Protein AF-A0A933MSX2-F1 (afdb_monomer_lite)

Sequence (233 aa):
MNRSFLHKLLLARRLYELAREQLSSTSGLSLSIGVNLLQDAVEVFLLAVSEHINAEVTTKTTFDKYFDLINAKITPNELPFRPRLVALNKLRVNSKHYGLSPAQGEVEGLLVVVREFFDEVSNSVLGLPFATVTLIDLLRDGEAKELLREAEKSYVIQDFENCIINCRKAIFVRIERDYDVSNFAADKAPGVLSGLALGYRAPFWARNKQVFIHGVAPSLPNWLILRYIFGLT

Secondary structure (DSSP, 8-state):
--HHHHHHHHHHHHHHHHHHHHHTS--HHHHHHHHHHHHHHHHHHHHHHHHHTT----TT--HHHHHHHHHHHHTT---TTHHHHHHHHHHHHHHHHH--PPPHHHHTTHHHHHHHHHHHHIIIIISS-GGG--GGGGSPSSHHHHHHHHHHHHHHTT-HHHHHHHHHHHHIIIIIGGG--GGGSSSS---HHHHHSS---S-GGGSSHHHHHTTSSSSS-THHHHHHHTT--

Foldseek 3Di:
DDLLLLVLLVQLVVLLVQLVVLLVDQDLVSQLSSLLSNLSSVVSNLVSLCVLQVFDDDPPQDPLVSQVSNVVRQPPDGQPDSVVSVLSVVQNCCCPVVVDRDHSVSCPCSSVSSQCSQQVCCCRRVVDGSVPSDPLVSDDDDQLSVLQVQLVVCVVVVVNVSNVVSNVVSCCVPPVVLQDLVVLLDPPDCPPCNVVDDRRPHDPVSSHNVVCVVPPDDDDPPVSVVCVRVVDD

Radius of gyration: 25.25 Å; chains: 1; bounding box: 67×39×65 Å

Structure (mmCIF, N/CA/C/O backbone):
data_AF-A0A933MSX2-F1
#
_entry.id   AF-A0A933MSX2-F1
#
loop_
_atom_site.group_PDB
_atom_site.id
_atom_site.type_symbol
_atom_site.label_atom_id
_atom_site.label_alt_id
_atom_site.label_comp_id
_atom_site.label_asym_id
_atom_site.label_entity_id
_atom_site.label_seq_id
_atom_site.pdbx_PDB_ins_code
_atom_site.Cartn_x
_atom_site.Cartn_y
_atom_site.Cartn_z
_atom_site.occupancy
_atom_site.B_iso_or_equiv
_atom_site.auth_seq_id
_atom_site.auth_comp_id
_atom_site.auth_asym_id
_atom_site.auth_atom_id
_atom_site.pdbx_PDB_model_num
ATOM 1 N N . MET A 1 1 ? -5.021 1.053 -16.590 1.00 64.56 1 MET A N 1
ATOM 2 C CA . MET A 1 1 ? -5.611 1.424 -15.279 1.00 64.56 1 MET A CA 1
ATOM 3 C C . MET A 1 1 ? -5.511 2.926 -15.075 1.00 64.56 1 MET A C 1
ATOM 5 O O . MET A 1 1 ? -4.545 3.529 -15.527 1.00 64.56 1 MET A O 1
ATOM 9 N N . ASN A 1 2 ? -6.495 3.527 -14.405 1.00 84.00 2 ASN A N 1
ATOM 10 C CA . ASN A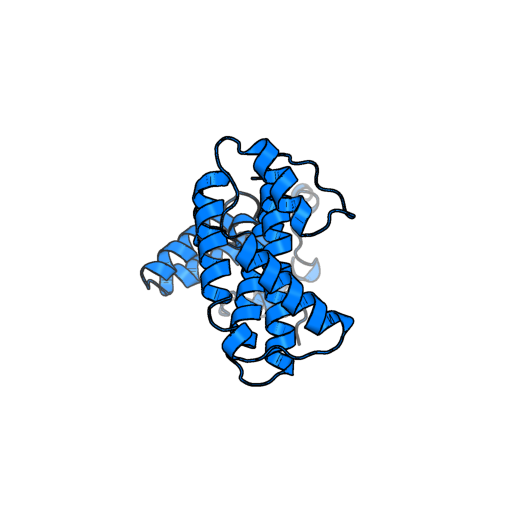 1 2 ? -6.444 4.936 -14.015 1.00 84.00 2 ASN A CA 1
ATOM 11 C C . ASN A 1 2 ? -5.246 5.178 -13.066 1.00 84.00 2 ASN A C 1
ATOM 13 O O . ASN A 1 2 ? -5.045 4.437 -12.102 1.00 84.00 2 ASN A O 1
ATOM 17 N N . ARG A 1 3 ? -4.428 6.199 -13.354 1.00 86.94 3 ARG A N 1
ATOM 18 C CA . ARG A 1 3 ? -3.217 6.527 -12.583 1.00 86.94 3 ARG A CA 1
ATOM 19 C C . ARG A 1 3 ? -3.534 6.950 -11.145 1.00 86.94 3 ARG A C 1
ATOM 21 O O . ARG A 1 3 ? -2.759 6.632 -10.249 1.00 86.94 3 ARG A O 1
ATOM 28 N N . SER A 1 4 ? -4.651 7.649 -10.938 1.00 90.69 4 SER A N 1
ATOM 29 C CA . SER A 1 4 ? -5.133 8.065 -9.613 1.00 90.69 4 SER A CA 1
ATOM 30 C C . SER A 1 4 ? -5.432 6.844 -8.739 1.00 90.69 4 SER A C 1
ATOM 32 O O . SER A 1 4 ? -4.885 6.703 -7.646 1.00 90.69 4 SER A O 1
ATOM 34 N N . PHE A 1 5 ? -6.199 5.902 -9.286 1.00 91.38 5 PHE A N 1
ATOM 35 C CA . PHE A 1 5 ? -6.505 4.618 -8.660 1.00 91.38 5 PHE A CA 1
ATOM 36 C C . PHE A 1 5 ? -5.245 3.818 -8.281 1.00 91.38 5 PHE A C 1
ATOM 38 O O . PHE A 1 5 ? -5.086 3.423 -7.127 1.00 91.38 5 PHE A O 1
ATOM 45 N N . LEU A 1 6 ? -4.311 3.637 -9.225 1.00 92.00 6 LEU A N 1
ATOM 46 C CA . LEU A 1 6 ? -3.042 2.937 -8.975 1.00 92.00 6 LEU A CA 1
ATOM 47 C C . LEU A 1 6 ? -2.215 3.599 -7.869 1.00 92.00 6 LEU A C 1
ATOM 49 O O . LEU A 1 6 ? -1.665 2.918 -7.005 1.00 92.00 6 LEU A O 1
ATOM 53 N N . HIS A 1 7 ? -2.135 4.930 -7.888 1.00 93.56 7 HIS A N 1
ATOM 54 C CA . HIS A 1 7 ? -1.405 5.683 -6.878 1.00 93.56 7 HIS A CA 1
ATOM 55 C C . HIS A 1 7 ? -1.975 5.445 -5.475 1.00 93.56 7 HIS A C 1
ATOM 57 O O . HIS A 1 7 ? -1.208 5.220 -4.543 1.00 93.56 7 HIS A O 1
ATOM 63 N N . LYS A 1 8 ? -3.306 5.434 -5.326 1.00 95.00 8 LYS A N 1
ATOM 64 C CA . LYS A 1 8 ? -3.965 5.159 -4.041 1.00 95.00 8 LYS A CA 1
ATOM 65 C C . LYS A 1 8 ? -3.691 3.740 -3.547 1.00 95.00 8 LYS A C 1
ATOM 67 O O . LYS A 1 8 ? -3.324 3.583 -2.390 1.00 95.00 8 LYS A O 1
ATOM 72 N N . LEU A 1 9 ? -3.774 2.719 -4.404 1.00 94.56 9 LEU A N 1
ATOM 73 C CA . LEU A 1 9 ? -3.445 1.342 -3.998 1.00 94.56 9 LEU A CA 1
ATOM 74 C C . LEU A 1 9 ? -2.003 1.213 -3.492 1.00 94.56 9 LEU A C 1
ATOM 76 O O . LEU A 1 9 ? -1.753 0.608 -2.451 1.00 94.56 9 LEU A O 1
ATOM 80 N N . LEU A 1 10 ? -1.051 1.828 -4.197 1.00 94.50 10 LEU A N 1
ATOM 81 C CA . LEU A 1 10 ? 0.357 1.806 -3.800 1.00 94.50 10 LEU A CA 1
ATOM 82 C C . LEU A 1 10 ? 0.614 2.602 -2.520 1.00 94.50 10 LEU A C 1
ATOM 84 O O . LEU A 1 10 ? 1.413 2.176 -1.685 1.00 94.50 10 LEU A O 1
ATOM 88 N N . LEU A 1 11 ? -0.081 3.726 -2.340 1.00 95.94 11 LEU A N 1
ATOM 89 C CA . LEU A 1 11 ? -0.026 4.498 -1.106 1.00 95.94 11 LEU A CA 1
ATOM 90 C C . LEU A 1 11 ? -0.586 3.692 0.073 1.00 95.94 11 LEU A C 1
ATOM 92 O O . LEU A 1 11 ? 0.080 3.603 1.100 1.00 95.94 11 LEU A O 1
ATOM 96 N N . ALA A 1 12 ? -1.742 3.043 -0.091 1.00 96.81 12 ALA A N 1
ATOM 97 C CA . ALA A 1 12 ? -2.320 2.164 0.924 1.00 96.81 12 ALA A CA 1
ATOM 98 C C . ALA A 1 12 ? -1.348 1.040 1.312 1.00 96.81 12 ALA A C 1
ATOM 100 O O . ALA A 1 12 ? -1.101 0.810 2.495 1.00 96.81 12 ALA A O 1
ATOM 101 N N . ARG A 1 13 ? -0.709 0.400 0.323 1.00 95.06 13 ARG A N 1
ATOM 102 C CA . ARG A 1 13 ? 0.324 -0.618 0.561 1.00 95.06 13 ARG A CA 1
ATOM 103 C C . ARG A 1 13 ? 1.507 -0.053 1.345 1.00 95.06 13 ARG A C 1
ATOM 105 O O . ARG A 1 13 ? 1.950 -0.672 2.306 1.00 95.06 13 ARG A O 1
ATOM 112 N N . ARG A 1 14 ? 2.020 1.124 0.972 1.00 95.62 14 ARG A N 1
ATOM 113 C CA . ARG A 1 14 ? 3.153 1.738 1.681 1.00 95.62 14 ARG A CA 1
ATOM 114 C C . ARG A 1 14 ? 2.798 2.095 3.125 1.00 95.62 14 ARG A C 1
ATOM 116 O O . ARG A 1 14 ? 3.608 1.841 4.011 1.00 95.62 14 ARG A O 1
ATOM 123 N N . LEU A 1 15 ? 1.615 2.658 3.357 1.00 97.75 15 LEU A N 1
ATOM 124 C CA . LEU A 1 15 ? 1.126 2.998 4.695 1.00 97.75 15 LEU A CA 1
ATOM 125 C C . LEU A 1 15 ? 0.952 1.750 5.566 1.00 97.75 15 LEU A C 1
ATOM 127 O O . LEU A 1 15 ? 1.377 1.757 6.717 1.00 97.75 15 LEU A O 1
ATOM 131 N N . TYR A 1 16 ? 0.422 0.662 5.001 1.00 97.44 16 TYR A N 1
ATOM 132 C CA . TYR A 1 16 ? 0.316 -0.628 5.683 1.00 97.44 16 TYR A CA 1
ATOM 133 C C . TYR A 1 16 ? 1.688 -1.173 6.114 1.00 97.44 16 TYR A C 1
ATOM 135 O O . TYR A 1 16 ? 1.859 -1.586 7.259 1.00 97.44 16 TYR A O 1
ATOM 143 N N . GLU A 1 17 ? 2.689 -1.135 5.231 1.00 95.88 17 GLU A N 1
ATOM 144 C CA . GLU A 1 17 ? 4.043 -1.605 5.559 1.00 95.88 17 GLU A CA 1
ATOM 145 C C . GLU A 1 17 ? 4.693 -0.754 6.663 1.00 95.88 17 GLU A C 1
ATOM 147 O O . GLU A 1 17 ? 5.274 -1.301 7.598 1.00 95.88 17 GLU A O 1
ATOM 152 N N . LEU A 1 18 ? 4.530 0.573 6.612 1.00 97.50 18 LEU A N 1
ATOM 153 C CA . LEU A 1 18 ? 4.998 1.471 7.673 1.00 97.50 18 LEU A CA 1
ATOM 154 C C . LEU A 1 18 ? 4.271 1.216 9.001 1.00 97.50 18 LEU A C 1
ATOM 156 O O . LEU A 1 18 ? 4.895 1.209 10.060 1.00 97.50 18 LEU A O 1
ATOM 160 N N . ALA A 1 19 ? 2.959 0.974 8.959 1.00 97.56 19 ALA A N 1
ATOM 161 C CA . ALA A 1 19 ? 2.193 0.606 10.141 1.00 97.56 19 ALA A CA 1
ATOM 162 C C . ALA A 1 19 ? 2.703 -0.703 10.754 1.00 97.56 19 ALA A C 1
ATOM 164 O O . ALA A 1 19 ? 2.850 -0.786 11.971 1.00 97.56 19 ALA A O 1
ATOM 165 N N . ARG A 1 20 ? 3.033 -1.703 9.924 1.00 96.94 20 ARG A N 1
ATOM 166 C CA . ARG A 1 20 ? 3.609 -2.977 10.378 1.00 96.94 20 ARG A CA 1
ATOM 167 C C . ARG A 1 20 ? 4.913 -2.774 11.138 1.00 96.94 20 ARG A C 1
ATOM 169 O O . ARG A 1 20 ? 5.092 -3.371 12.196 1.00 96.94 20 ARG A O 1
ATOM 176 N N . GLU A 1 21 ? 5.802 -1.930 10.620 1.00 96.19 21 GLU A N 1
ATOM 177 C CA . GLU A 1 21 ? 7.055 -1.587 11.300 1.00 96.19 21 GLU A CA 1
ATOM 178 C C . GLU A 1 21 ? 6.778 -0.980 12.685 1.00 96.19 21 GLU A C 1
ATOM 180 O O . GLU A 1 21 ? 7.356 -1.417 13.678 1.00 96.19 21 GLU A O 1
ATOM 185 N N . GLN A 1 22 ? 5.834 -0.041 12.786 1.00 96.25 22 GLN A N 1
ATOM 186 C CA . GLN A 1 22 ? 5.508 0.628 14.051 1.00 96.25 22 GLN A CA 1
ATOM 187 C C . GLN A 1 22 ? 4.792 -0.275 15.067 1.00 96.25 22 GLN A C 1
ATOM 189 O O . GLN A 1 22 ? 5.101 -0.220 16.255 1.00 96.25 22 GLN A O 1
ATOM 194 N N . LEU A 1 23 ? 3.873 -1.132 14.616 1.00 95.44 23 LEU A N 1
ATOM 195 C CA . LEU A 1 23 ? 3.108 -2.045 15.477 1.00 95.44 23 L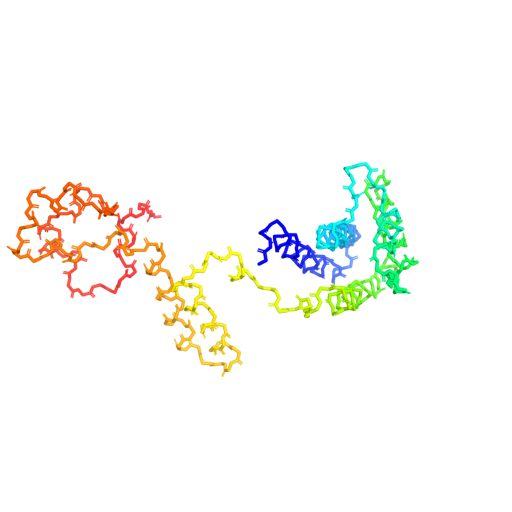EU A CA 1
ATOM 196 C C . LEU A 1 23 ? 3.935 -3.233 15.996 1.00 95.44 23 LEU A C 1
ATOM 198 O O . LEU A 1 23 ? 3.495 -3.929 16.907 1.00 95.44 23 LEU A O 1
ATOM 202 N N . SER A 1 24 ? 5.135 -3.456 15.448 1.00 91.94 24 SER A N 1
ATOM 203 C CA . SER A 1 24 ? 6.094 -4.432 15.988 1.00 91.94 24 SER A CA 1
ATOM 204 C C . SER A 1 24 ? 6.803 -3.958 17.267 1.00 91.94 24 SER A C 1
ATOM 206 O O . SER A 1 24 ? 7.408 -4.761 17.975 1.00 91.94 24 SER A O 1
ATOM 208 N N . SER A 1 25 ? 6.719 -2.662 17.580 1.00 90.94 25 SER A N 1
ATOM 209 C CA . SER A 1 25 ? 7.261 -2.058 18.801 1.00 90.94 25 SER A CA 1
ATOM 210 C C . SER A 1 25 ? 6.314 -2.239 19.992 1.00 90.94 25 SER A C 1
ATOM 212 O O . SER A 1 25 ? 5.109 -2.374 19.821 1.00 90.94 25 SER A O 1
ATOM 214 N N . THR A 1 26 ? 6.848 -2.166 21.213 1.00 89.19 26 THR A N 1
ATOM 215 C CA . THR A 1 26 ? 6.068 -2.151 22.467 1.00 89.19 26 THR A CA 1
ATOM 216 C C . THR A 1 26 ? 5.812 -0.737 23.003 1.00 89.19 26 THR A C 1
ATOM 218 O O . THR A 1 26 ? 5.123 -0.557 24.006 1.00 89.19 26 THR A O 1
ATOM 221 N N . SER A 1 27 ? 6.376 0.290 22.360 1.00 93.56 27 SER A N 1
ATOM 222 C CA . SER A 1 27 ? 6.213 1.686 22.774 1.00 93.56 27 SER A CA 1
ATOM 223 C C . SER A 1 27 ? 4.817 2.207 22.437 1.00 93.56 27 SER A C 1
ATOM 225 O O . SER A 1 27 ? 4.425 2.196 21.273 1.00 93.56 27 SER A O 1
ATOM 227 N N . GLY A 1 28 ? 4.100 2.770 23.416 1.00 92.00 28 GLY A N 1
ATOM 228 C CA . GLY A 1 28 ? 2.762 3.345 23.203 1.00 92.00 28 GLY A CA 1
ATOM 229 C C . GLY A 1 28 ? 2.710 4.443 22.128 1.00 92.00 28 GLY A C 1
ATOM 230 O O . GLY A 1 28 ? 1.721 4.552 21.399 1.00 92.00 28 GLY A O 1
ATOM 231 N N . LEU A 1 29 ? 3.802 5.200 21.953 1.00 93.56 29 LEU A N 1
ATOM 232 C CA . LEU A 1 29 ? 3.935 6.166 20.856 1.00 93.56 29 LEU A CA 1
ATOM 233 C C . LEU A 1 29 ? 4.013 5.465 19.497 1.00 93.56 29 LEU A C 1
ATOM 235 O O . LEU A 1 29 ? 3.304 5.852 18.571 1.00 93.56 29 LEU A O 1
ATOM 239 N N . SER A 1 30 ? 4.831 4.416 19.380 1.00 95.31 30 SER A N 1
ATOM 240 C CA . SER A 1 30 ? 4.907 3.612 18.156 1.00 95.31 30 SER A CA 1
ATOM 241 C C . SER A 1 30 ? 3.564 2.956 17.845 1.00 95.31 30 SER A C 1
ATOM 243 O O . SER A 1 30 ? 3.118 3.012 16.705 1.00 95.31 30 SER A O 1
ATOM 245 N N . LEU A 1 31 ? 2.862 2.429 18.852 1.00 96.19 31 LEU A N 1
ATOM 246 C CA . LEU A 1 31 ? 1.533 1.846 18.663 1.00 96.19 31 LEU A CA 1
ATOM 247 C C . LEU A 1 31 ? 0.510 2.878 18.176 1.00 96.19 31 LEU A C 1
ATOM 249 O O . LEU A 1 31 ? -0.248 2.609 17.247 1.00 96.19 31 LEU A O 1
ATOM 253 N N . SER A 1 32 ? 0.536 4.082 18.749 1.00 96.38 32 SER A N 1
ATOM 254 C CA . SER A 1 32 ? -0.289 5.214 18.312 1.00 96.38 32 SER A CA 1
ATOM 255 C C . SER A 1 32 ? -0.033 5.582 16.847 1.00 96.38 32 SER A C 1
ATOM 257 O O . SER A 1 32 ? -0.969 5.716 16.058 1.00 96.38 32 SER A O 1
ATOM 259 N N . ILE A 1 33 ? 1.240 5.704 16.457 1.00 96.31 33 ILE A N 1
ATOM 260 C CA . ILE A 1 33 ? 1.635 5.990 15.070 1.00 96.31 33 ILE A CA 1
ATOM 261 C C . ILE A 1 33 ? 1.188 4.851 14.148 1.00 96.31 33 ILE A C 1
ATOM 263 O O . ILE A 1 33 ? 0.604 5.107 13.097 1.00 96.31 33 ILE A O 1
ATOM 267 N N . GLY A 1 34 ? 1.420 3.602 14.553 1.00 97.00 34 GLY A N 1
ATOM 268 C CA . GLY A 1 34 ? 1.058 2.412 13.793 1.00 97.00 34 GLY A CA 1
ATOM 269 C C . GLY A 1 34 ? -0.440 2.315 13.523 1.00 97.00 34 GLY A C 1
ATOM 270 O O . GLY A 1 34 ? -0.835 2.108 12.380 1.00 97.00 34 GLY A O 1
ATOM 271 N N . VAL A 1 35 ? -1.283 2.546 14.534 1.00 97.38 35 VAL A N 1
ATOM 272 C CA . VAL A 1 35 ? -2.748 2.565 14.380 1.00 97.38 35 VAL A CA 1
ATOM 273 C C . VAL A 1 35 ? -3.203 3.670 13.425 1.00 97.38 35 VAL A C 1
ATOM 275 O O . VAL A 1 35 ? -4.058 3.425 12.574 1.00 97.38 35 VAL A O 1
ATOM 278 N N . ASN A 1 36 ? -2.621 4.869 13.525 1.00 97.12 36 ASN A N 1
ATOM 279 C CA . ASN A 1 36 ? -2.961 5.978 12.632 1.00 97.12 36 ASN A CA 1
ATOM 280 C C . 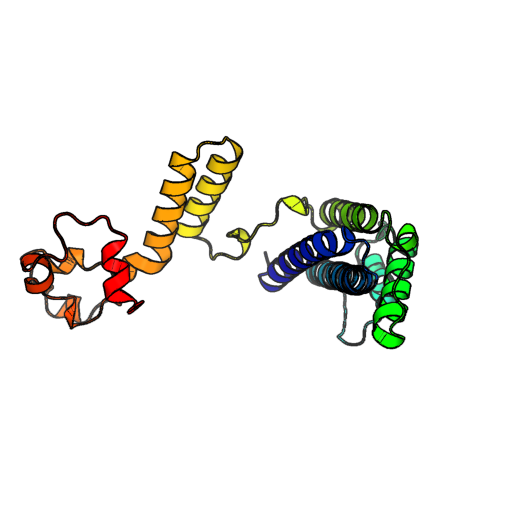ASN A 1 36 ? -2.602 5.653 11.175 1.00 97.12 36 ASN A C 1
ATOM 282 O O . ASN A 1 36 ? -3.449 5.780 10.295 1.00 97.12 36 ASN A O 1
ATOM 286 N N . LEU A 1 37 ? -1.384 5.157 10.934 1.00 98.00 37 LEU A N 1
ATOM 287 C CA . LEU A 1 37 ? -0.930 4.746 9.602 1.00 98.00 37 LEU A CA 1
ATOM 288 C C . LEU A 1 37 ? -1.776 3.603 9.031 1.00 98.00 37 LEU A C 1
ATOM 290 O O . LEU A 1 37 ? -2.088 3.603 7.841 1.00 98.00 37 LEU A O 1
ATOM 294 N N . LEU A 1 38 ? -2.159 2.636 9.867 1.00 97.94 38 LEU A N 1
ATOM 295 C CA . LEU A 1 38 ? -2.970 1.500 9.443 1.00 97.94 38 LEU A CA 1
ATOM 296 C C . LEU A 1 38 ? -4.379 1.942 9.034 1.00 97.94 38 LEU A C 1
ATOM 298 O O . LEU A 1 38 ? -4.906 1.475 8.027 1.00 97.94 38 LEU A O 1
ATOM 302 N N . GLN A 1 39 ? -4.970 2.875 9.779 1.00 97.56 39 GLN A N 1
ATOM 303 C CA . GLN A 1 39 ? -6.252 3.470 9.419 1.00 97.56 39 GLN A CA 1
ATOM 304 C C . GLN A 1 39 ? -6.155 4.280 8.120 1.00 97.56 39 GLN A C 1
ATOM 306 O O . GLN A 1 39 ? -7.012 4.125 7.251 1.00 97.56 39 GLN A O 1
ATOM 311 N N . ASP A 1 40 ? -5.110 5.096 7.954 1.00 97.62 40 ASP A N 1
ATOM 312 C CA . ASP A 1 40 ? -4.887 5.850 6.716 1.00 97.62 40 ASP A CA 1
ATOM 313 C C . ASP A 1 40 ? -4.726 4.899 5.516 1.00 97.62 40 ASP A C 1
ATOM 315 O O . ASP A 1 40 ? -5.262 5.159 4.438 1.00 97.62 40 ASP A O 1
ATOM 319 N N . ALA A 1 41 ? -4.058 3.753 5.702 1.00 98.19 41 ALA A N 1
ATOM 320 C CA . ALA A 1 41 ? -3.960 2.716 4.678 1.00 98.19 41 ALA A CA 1
ATOM 321 C C . ALA A 1 41 ? -5.344 2.199 4.252 1.00 98.19 41 ALA A C 1
ATOM 323 O O . ALA A 1 41 ? -5.620 2.097 3.055 1.00 98.19 41 ALA A O 1
ATOM 324 N N . VAL A 1 42 ? -6.223 1.901 5.215 1.00 98.12 42 VAL A N 1
ATOM 325 C CA . VAL A 1 42 ? -7.591 1.423 4.952 1.00 98.12 42 VAL A CA 1
ATOM 326 C C . VAL A 1 42 ? -8.432 2.493 4.257 1.00 98.12 42 VAL A C 1
ATOM 328 O O . VAL A 1 42 ? -9.111 2.190 3.279 1.00 98.12 42 VAL A O 1
ATOM 331 N N . GLU A 1 43 ? -8.372 3.746 4.711 1.00 97.00 43 GLU A N 1
ATOM 332 C CA . GLU A 1 43 ? -9.126 4.855 4.110 1.00 97.00 43 GLU A CA 1
ATOM 333 C C . GLU A 1 43 ? -8.690 5.121 2.661 1.00 97.00 43 GLU A C 1
ATOM 335 O O . GLU A 1 43 ? -9.531 5.239 1.766 1.00 97.00 43 GLU A O 1
ATOM 340 N N . VAL A 1 44 ? -7.381 5.141 2.394 1.00 96.69 44 VAL A N 1
ATOM 341 C CA . VAL A 1 44 ? -6.850 5.305 1.033 1.00 96.69 44 VAL A CA 1
ATOM 342 C C . VAL A 1 44 ? -7.219 4.114 0.141 1.00 96.69 44 VAL A C 1
ATOM 344 O O . VAL A 1 44 ? -7.540 4.309 -1.034 1.00 96.69 44 VAL A O 1
ATOM 347 N N . PHE A 1 45 ? -7.221 2.892 0.677 1.00 97.06 45 PHE A N 1
ATOM 348 C CA . PHE A 1 45 ? -7.660 1.708 -0.060 1.00 97.06 45 PHE A CA 1
ATOM 349 C C . PHE A 1 45 ? -9.150 1.781 -0.422 1.00 97.06 45 PHE A C 1
ATOM 351 O O . PHE A 1 45 ? -9.505 1.598 -1.585 1.00 97.06 45 PHE A O 1
ATOM 358 N N . LEU A 1 46 ? -10.018 2.136 0.530 1.00 96.44 46 LEU A N 1
ATOM 359 C CA . LEU A 1 46 ? -11.450 2.344 0.283 1.00 96.44 46 LEU A CA 1
ATOM 360 C C . LEU A 1 46 ? -11.700 3.445 -0.758 1.00 96.44 46 LEU A C 1
ATOM 362 O O . LEU A 1 46 ? -12.588 3.303 -1.593 1.00 96.44 46 LEU A O 1
ATOM 366 N N . LEU A 1 47 ? -10.888 4.508 -0.762 1.00 95.50 47 LEU A N 1
ATOM 367 C CA . LEU A 1 47 ? -10.913 5.549 -1.797 1.00 95.50 47 LEU A CA 1
ATOM 368 C C . LEU A 1 47 ? -10.475 5.054 -3.182 1.00 95.50 47 LEU A C 1
ATOM 370 O O . LEU A 1 47 ? -10.909 5.602 -4.196 1.00 95.50 47 LEU A O 1
ATOM 374 N N . ALA A 1 48 ? -9.571 4.076 -3.247 1.00 94.81 48 ALA A N 1
ATOM 375 C CA . ALA A 1 48 ? -9.198 3.439 -4.505 1.00 94.81 48 ALA A CA 1
ATOM 376 C C . ALA A 1 48 ? -10.353 2.567 -5.016 1.00 94.81 48 ALA A C 1
ATOM 378 O O . ALA A 1 48 ? -10.746 2.675 -6.176 1.00 94.81 48 ALA A O 1
ATOM 379 N N . VAL A 1 49 ? -10.935 1.750 -4.136 1.00 94.94 49 VAL A N 1
ATOM 380 C CA . VAL A 1 49 ? -12.079 0.887 -4.455 1.00 94.94 49 VAL A CA 1
ATOM 381 C C . VAL A 1 49 ? -13.277 1.714 -4.916 1.00 94.94 49 VAL A C 1
ATOM 383 O O . VAL A 1 49 ? -13.859 1.407 -5.954 1.00 94.94 49 VAL A O 1
ATOM 386 N N . SER A 1 50 ? -13.609 2.798 -4.210 1.00 94.50 50 SER A N 1
ATOM 387 C CA . SER A 1 50 ? -14.719 3.674 -4.585 1.00 94.50 50 SER A CA 1
ATOM 388 C C . SER A 1 50 ? -14.514 4.326 -5.953 1.00 94.50 50 SER A C 1
ATOM 390 O O . SER A 1 50 ? -15.455 4.388 -6.738 1.00 94.50 50 SER A O 1
ATOM 392 N N . GLU A 1 51 ? -13.290 4.750 -6.282 1.00 93.25 51 GLU A N 1
ATOM 393 C CA . GLU A 1 51 ? -12.962 5.276 -7.612 1.00 93.25 51 GLU A CA 1
ATOM 394 C C . GLU A 1 51 ? -13.095 4.200 -8.698 1.00 93.25 51 GLU A C 1
ATOM 396 O O . GLU A 1 51 ? -13.602 4.486 -9.779 1.00 93.25 51 GLU A O 1
ATOM 401 N N . HIS A 1 52 ? -12.679 2.961 -8.421 1.00 92.56 52 HIS A N 1
ATOM 402 C CA . HIS A 1 52 ? -12.764 1.859 -9.382 1.00 92.56 52 HIS A CA 1
ATOM 403 C C . HIS A 1 52 ? -14.209 1.531 -9.776 1.00 92.56 52 HIS A C 1
ATOM 405 O O . HIS A 1 52 ? -14.503 1.343 -10.955 1.00 92.56 52 HIS A O 1
ATOM 411 N N . ILE A 1 53 ? -15.114 1.508 -8.795 1.00 92.69 53 ILE A N 1
ATOM 412 C CA . ILE A 1 53 ? -16.535 1.185 -8.997 1.00 92.69 53 ILE A CA 1
ATOM 413 C C . ILE A 1 53 ? -17.411 2.424 -9.246 1.00 92.69 53 ILE A C 1
ATOM 415 O O . ILE A 1 53 ? -18.631 2.305 -9.355 1.00 92.69 53 ILE A O 1
ATOM 419 N N . ASN A 1 54 ? -16.809 3.616 -9.319 1.00 91.94 54 ASN A N 1
ATOM 420 C CA . ASN A 1 54 ? -17.501 4.904 -9.429 1.00 91.94 54 ASN A CA 1
ATOM 421 C C . ASN A 1 54 ? -18.572 5.117 -8.333 1.00 91.94 54 ASN A C 1
ATOM 423 O O . ASN A 1 54 ? -19.702 5.530 -8.611 1.00 91.94 54 ASN A O 1
ATOM 427 N N . ALA A 1 55 ? -18.234 4.812 -7.078 1.00 91.56 55 ALA A N 1
ATOM 428 C CA . ALA A 1 55 ? -19.046 5.175 -5.920 1.00 91.56 55 ALA A CA 1
ATOM 429 C C . ALA A 1 55 ? -18.853 6.662 -5.568 1.00 91.56 55 ALA A C 1
ATOM 431 O O . ALA A 1 55 ? -17.736 7.182 -5.571 1.00 91.56 55 ALA A O 1
ATOM 432 N N . GLU A 1 56 ? -19.947 7.350 -5.236 1.00 87.44 56 GLU A N 1
ATOM 433 C CA . GLU A 1 56 ? -19.970 8.798 -4.989 1.00 87.44 56 GLU A CA 1
ATOM 434 C C . GLU A 1 56 ? -19.444 9.153 -3.590 1.00 87.44 56 GLU A C 1
ATOM 436 O O . GLU A 1 56 ? -20.189 9.513 -2.679 1.00 87.44 56 GLU A O 1
ATOM 441 N N . VAL A 1 57 ? -18.129 9.049 -3.404 1.00 89.19 57 VAL A N 1
ATOM 442 C CA . VAL A 1 57 ? -17.459 9.460 -2.166 1.00 89.19 57 VAL A CA 1
ATOM 443 C C . VAL A 1 57 ? -17.015 10.919 -2.268 1.00 89.19 57 VAL A C 1
ATOM 445 O O . VAL A 1 57 ? -16.310 11.313 -3.194 1.00 89.19 57 VAL A O 1
ATOM 448 N N . THR A 1 58 ? -17.380 11.724 -1.269 1.00 87.38 58 THR A N 1
ATOM 449 C CA . THR A 1 58 ? -16.952 13.129 -1.139 1.00 87.38 58 THR A CA 1
ATOM 450 C C . THR A 1 58 ? -15.914 13.312 -0.030 1.00 87.38 58 THR A C 1
ATOM 452 O O . THR A 1 58 ? -15.744 12.447 0.830 1.00 87.38 58 THR A O 1
ATOM 455 N N . THR A 1 59 ? -15.268 14.480 0.027 1.00 79.81 59 THR A N 1
ATOM 456 C CA . THR A 1 59 ? -14.283 14.827 1.072 1.00 79.81 59 THR A CA 1
ATOM 457 C C . THR A 1 59 ? -14.852 14.863 2.494 1.00 79.81 59 THR A C 1
ATOM 459 O O . THR A 1 59 ? -14.090 14.834 3.454 1.00 79.81 59 THR A O 1
ATOM 462 N N . LYS A 1 60 ? -16.181 14.921 2.651 1.00 85.31 60 LYS A N 1
ATOM 463 C CA . LYS A 1 60 ? -16.872 14.934 3.954 1.00 85.31 60 LYS A CA 1
ATOM 464 C C . LYS A 1 60 ? -17.409 13.559 4.363 1.00 85.31 60 LYS A C 1
ATOM 466 O O . LYS A 1 60 ? -18.146 13.454 5.343 1.00 85.31 60 LYS A O 1
ATOM 471 N N . THR A 1 61 ? -17.094 12.516 3.601 1.00 88.94 61 THR A N 1
ATOM 472 C CA . THR A 1 61 ? -17.581 11.161 3.873 1.00 88.94 61 THR A CA 1
ATOM 473 C C . THR A 1 61 ? -16.916 10.627 5.135 1.00 88.94 61 THR A C 1
ATOM 475 O O . THR A 1 61 ? -15.693 10.553 5.223 1.00 88.94 61 THR A O 1
ATOM 478 N N . THR A 1 62 ? -17.723 10.272 6.131 1.00 91.94 62 THR A N 1
ATOM 479 C CA . THR A 1 62 ? -17.238 9.631 7.356 1.00 91.94 62 THR A CA 1
ATOM 480 C C . THR A 1 62 ? -16.819 8.195 7.064 1.00 91.94 62 THR A C 1
ATOM 482 O O . THR A 1 62 ? -17.393 7.563 6.182 1.00 91.94 62 THR A O 1
ATOM 485 N N . PHE A 1 63 ? -15.873 7.657 7.839 1.00 92.94 63 PHE A N 1
ATOM 486 C CA . PHE A 1 63 ? -15.333 6.308 7.633 1.00 92.94 63 PHE A CA 1
ATOM 487 C C . PHE A 1 63 ? -16.416 5.236 7.425 1.00 92.94 63 PHE A C 1
ATOM 489 O O . PHE A 1 63 ? -16.380 4.485 6.459 1.00 92.94 63 PHE A O 1
ATOM 496 N N . ASP A 1 64 ? -17.433 5.226 8.283 1.00 91.38 64 ASP A N 1
ATOM 497 C CA . ASP A 1 64 ? -18.507 4.234 8.221 1.00 91.38 64 ASP A CA 1
ATOM 498 C C . ASP A 1 64 ? -19.353 4.330 6.933 1.00 91.38 64 ASP A C 1
ATOM 500 O O . ASP A 1 64 ? -19.742 3.314 6.365 1.00 91.38 64 ASP A O 1
ATOM 504 N N . LYS A 1 65 ? -19.527 5.543 6.387 1.00 93.56 65 LYS A N 1
ATOM 505 C CA . LYS A 1 65 ? -20.298 5.774 5.153 1.00 93.56 65 LYS A CA 1
ATOM 506 C C . LYS A 1 65 ? -19.613 5.226 3.902 1.00 93.56 65 LYS A C 1
ATOM 508 O O . LYS A 1 65 ? -20.290 5.033 2.896 1.00 93.56 65 LYS A O 1
ATOM 513 N N . TYR A 1 66 ? -18.301 4.972 3.934 1.00 94.06 66 TYR A N 1
ATOM 514 C CA . TYR A 1 66 ? -17.628 4.303 2.815 1.00 94.06 66 TYR A CA 1
ATOM 515 C C . TYR A 1 66 ? -18.232 2.926 2.555 1.00 94.06 66 TYR A C 1
ATOM 517 O O . TYR A 1 66 ? -18.442 2.574 1.398 1.00 94.06 66 TYR A O 1
ATOM 525 N N . PHE A 1 67 ? -18.542 2.179 3.620 1.00 94.31 67 PHE A N 1
ATOM 526 C CA . PHE A 1 67 ? -19.122 0.846 3.501 1.00 94.31 67 PHE A CA 1
ATOM 527 C C . PHE A 1 67 ? -20.477 0.901 2.811 1.00 94.31 67 PHE A C 1
ATOM 529 O O . PHE A 1 67 ? -20.691 0.186 1.840 1.00 94.31 67 PHE A O 1
ATOM 536 N N . ASP A 1 68 ? -21.352 1.802 3.252 1.00 94.06 68 ASP A N 1
ATOM 537 C CA . ASP A 1 68 ? -22.698 1.924 2.690 1.00 94.06 68 ASP A CA 1
ATOM 538 C C . ASP A 1 68 ? -22.657 2.321 1.203 1.00 94.06 68 ASP A C 1
ATOM 540 O O . ASP A 1 68 ? -23.334 1.715 0.372 1.00 94.06 68 ASP A O 1
ATOM 544 N N . LEU A 1 69 ? -21.816 3.302 0.847 1.00 94.69 69 LEU A N 1
ATOM 545 C CA . LEU A 1 69 ? -21.683 3.787 -0.532 1.00 94.69 69 LEU A CA 1
ATOM 546 C C . LEU A 1 69 ? -21.070 2.743 -1.472 1.00 94.69 69 LEU A C 1
ATOM 548 O O . LEU A 1 69 ? -21.475 2.653 -2.631 1.00 94.69 69 LEU A O 1
ATOM 552 N N . ILE A 1 70 ? -20.092 1.971 -0.992 1.00 94.88 70 ILE A N 1
ATOM 553 C CA . ILE A 1 70 ? -19.470 0.908 -1.784 1.00 94.88 70 ILE A CA 1
ATOM 554 C C . ILE A 1 70 ? -20.431 -0.276 -1.919 1.00 94.88 70 ILE A C 1
ATOM 556 O O . ILE A 1 70 ? -20.667 -0.717 -3.042 1.00 94.88 70 ILE A O 1
ATOM 560 N N . ASN A 1 71 ? -21.050 -0.737 -0.826 1.00 94.56 71 ASN A N 1
ATOM 561 C CA . ASN A 1 71 ? -21.995 -1.862 -0.826 1.00 94.56 71 ASN A CA 1
ATOM 562 C C . ASN A 1 71 ? -23.179 -1.630 -1.775 1.00 94.56 71 ASN A C 1
ATOM 564 O O . ASN A 1 71 ? -23.591 -2.548 -2.483 1.00 94.56 71 ASN A O 1
ATOM 568 N N . ALA A 1 72 ? -23.662 -0.387 -1.875 1.00 93.88 72 ALA A N 1
ATOM 569 C CA . ALA A 1 72 ? -24.709 -0.008 -2.825 1.00 93.88 72 ALA A CA 1
ATOM 570 C C . ALA A 1 72 ? -24.325 -0.225 -4.305 1.00 93.88 72 ALA A C 1
ATOM 572 O O . ALA A 1 72 ? -25.203 -0.291 -5.163 1.00 93.88 72 ALA A O 1
ATOM 573 N N . LYS A 1 73 ? -23.027 -0.317 -4.629 1.00 93.81 73 LYS A N 1
ATOM 574 C CA . LYS A 1 73 ? -22.515 -0.552 -5.990 1.00 93.81 73 LYS A CA 1
ATOM 575 C C . LYS A 1 73 ? -22.113 -2.001 -6.257 1.00 93.81 73 LYS A C 1
ATOM 577 O O . LYS A 1 73 ? -22.062 -2.385 -7.420 1.00 93.81 73 LYS A O 1
ATOM 582 N N . ILE A 1 74 ? -21.828 -2.789 -5.219 1.00 91.62 74 ILE A N 1
ATOM 583 C CA . ILE A 1 74 ? -21.322 -4.169 -5.349 1.00 91.62 74 ILE A CA 1
ATOM 584 C C . ILE A 1 74 ? -22.362 -5.248 -5.004 1.00 91.62 74 ILE A C 1
ATOM 586 O O . ILE A 1 74 ? -22.019 -6.425 -4.916 1.00 91.62 74 ILE A O 1
ATOM 590 N N . THR A 1 75 ? -23.634 -4.870 -4.850 1.00 85.44 75 THR A N 1
ATOM 591 C CA . THR A 1 75 ? -24.754 -5.791 -4.585 1.00 85.44 75 THR A CA 1
ATOM 592 C C . THR A 1 75 ? -24.784 -6.948 -5.602 1.00 85.44 75 THR A C 1
ATOM 594 O O . THR A 1 75 ? -24.678 -6.689 -6.804 1.00 85.44 75 THR A O 1
ATOM 597 N N . PRO A 1 76 ? -24.951 -8.219 -5.174 1.00 84.38 76 PRO A N 1
ATOM 598 C CA . PRO A 1 76 ? -25.338 -8.696 -3.836 1.00 84.38 76 PRO A CA 1
ATOM 599 C C . PRO A 1 76 ? -24.185 -8.893 -2.839 1.00 84.38 76 PRO A C 1
ATOM 601 O O . PRO A 1 76 ? -24.436 -9.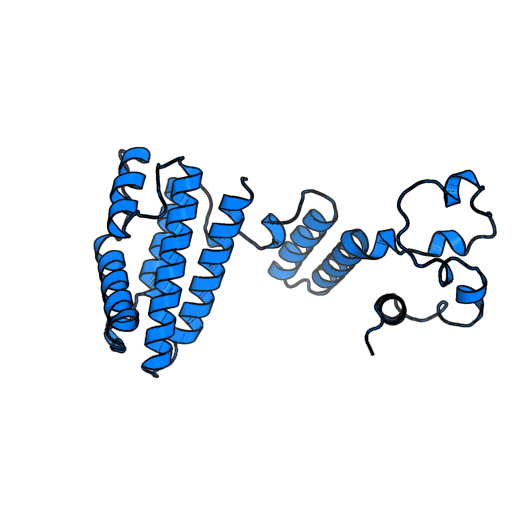327 -1.719 1.00 84.38 76 PRO A O 1
ATOM 604 N N . ASN A 1 77 ? -22.940 -8.609 -3.223 1.00 87.50 77 ASN A N 1
ATOM 605 C CA . ASN A 1 77 ? -21.800 -8.722 -2.318 1.00 87.50 77 ASN A CA 1
ATOM 606 C C . ASN A 1 77 ? -21.741 -7.518 -1.367 1.00 87.50 77 ASN A C 1
ATOM 608 O O . ASN A 1 77 ? -22.266 -6.444 -1.664 1.00 87.50 77 ASN A O 1
ATOM 612 N N . GLU A 1 78 ? -21.057 -7.684 -0.239 1.00 92.00 78 GLU A N 1
ATOM 613 C CA . GLU A 1 78 ? -20.814 -6.623 0.737 1.00 92.00 78 GLU A CA 1
ATOM 614 C C . GLU A 1 78 ? -19.341 -6.596 1.134 1.00 92.00 78 GLU A C 1
ATOM 616 O O . GLU A 1 78 ? -18.655 -7.619 1.116 1.00 92.00 78 GLU A O 1
ATOM 621 N N . LEU A 1 79 ? -18.849 -5.416 1.513 1.00 94.19 79 LEU A N 1
ATOM 622 C CA . LEU A 1 79 ? -17.509 -5.272 2.053 1.00 94.19 79 LEU A CA 1
ATOM 623 C C . LEU A 1 79 ? -17.372 -6.043 3.377 1.00 94.19 79 LEU A C 1
ATOM 625 O O . LEU A 1 79 ? -18.143 -5.801 4.315 1.00 94.19 79 LEU A O 1
ATOM 629 N N . PRO A 1 80 ? -16.354 -6.907 3.497 1.00 95.25 80 PRO A N 1
ATOM 630 C CA . PRO A 1 80 ? -16.143 -7.708 4.689 1.00 95.25 80 PRO A CA 1
ATOM 631 C C . PRO A 1 80 ? -15.530 -6.876 5.831 1.00 95.25 80 PRO A C 1
ATOM 633 O O . PRO A 1 80 ? -15.099 -5.733 5.665 1.00 95.25 80 PRO A O 1
ATOM 636 N N . PHE A 1 81 ? -15.484 -7.462 7.030 1.00 95.62 81 PHE A N 1
ATOM 637 C CA . PHE A 1 81 ? -14.769 -6.946 8.211 1.00 95.62 81 PHE A CA 1
ATOM 638 C C . PHE A 1 81 ? -15.188 -5.566 8.765 1.00 95.62 81 PHE A C 1
ATOM 640 O O . PHE A 1 81 ? -14.491 -5.045 9.645 1.00 95.62 81 PHE A O 1
ATOM 647 N N . ARG A 1 82 ? -16.337 -4.988 8.366 1.00 95.50 82 ARG A N 1
ATOM 648 C CA . ARG A 1 82 ? -16.814 -3.673 8.867 1.00 95.50 82 ARG A CA 1
ATOM 649 C C . ARG A 1 82 ? -16.695 -3.503 10.394 1.00 95.50 82 ARG A C 1
ATOM 651 O O . ARG A 1 82 ? -16.095 -2.511 10.807 1.00 95.50 82 ARG A O 1
ATOM 658 N N . PRO A 1 83 ? -17.143 -4.439 11.261 1.00 95.38 83 PRO A N 1
ATOM 659 C CA . PRO A 1 83 ? -17.053 -4.249 12.714 1.00 95.38 83 PRO A CA 1
ATOM 660 C C . PRO A 1 83 ? -15.615 -4.096 13.229 1.00 95.38 83 PRO A C 1
ATOM 662 O O . PRO A 1 83 ? -15.344 -3.270 14.101 1.00 95.38 83 PRO A O 1
ATOM 665 N N . ARG A 1 84 ? -14.673 -4.869 12.671 1.00 95.56 84 ARG A N 1
ATOM 666 C CA . ARG A 1 84 ? -13.258 -4.826 13.065 1.00 95.56 84 ARG A CA 1
ATOM 667 C C . ARG A 1 84 ? -12.590 -3.532 12.605 1.00 95.56 84 ARG A C 1
ATOM 669 O O . ARG A 1 84 ? -11.837 -2.929 13.363 1.00 95.56 84 ARG A O 1
ATOM 676 N N . LEU A 1 85 ? -12.909 -3.069 11.399 1.00 97.00 85 LEU A N 1
ATOM 677 C CA . LEU A 1 85 ? -12.378 -1.816 10.864 1.00 97.00 85 LEU A CA 1
ATOM 678 C C . LEU A 1 85 ? -12.973 -0.584 11.567 1.00 97.00 85 LEU A C 1
ATOM 680 O O . LEU A 1 85 ? -12.274 0.401 11.795 1.00 97.00 85 LEU A O 1
ATOM 684 N N . VAL A 1 86 ? -14.233 -0.644 12.004 1.00 95.50 86 VAL A N 1
ATOM 685 C CA . VAL A 1 86 ? -14.824 0.390 12.870 1.00 95.50 86 VAL A CA 1
ATOM 686 C C . VAL A 1 86 ? -14.129 0.431 14.237 1.00 95.50 86 VAL A C 1
ATOM 688 O O . VAL A 1 86 ? -13.891 1.520 14.768 1.00 95.50 86 VAL A O 1
ATOM 691 N N . ALA A 1 87 ? -13.739 -0.721 14.794 1.00 95.06 87 ALA A N 1
ATOM 692 C CA . ALA A 1 87 ? -12.938 -0.772 16.017 1.00 95.06 87 ALA A CA 1
ATOM 693 C C . ALA A 1 87 ? -11.543 -0.142 15.825 1.00 95.06 87 ALA A C 1
ATOM 695 O O . ALA A 1 87 ? -11.134 0.668 16.658 1.00 95.06 87 ALA A O 1
ATOM 696 N N . LEU A 1 88 ? -10.861 -0.415 14.702 1.00 96.88 88 LEU A N 1
ATOM 697 C CA . LEU A 1 88 ? -9.609 0.264 14.328 1.00 96.88 88 LEU A CA 1
ATOM 698 C C . LEU A 1 88 ? -9.795 1.789 14.264 1.00 96.88 88 LEU A C 1
ATOM 700 O O . LEU A 1 88 ? -9.014 2.538 14.852 1.00 96.88 88 LEU A O 1
ATOM 704 N N . ASN A 1 89 ? -10.868 2.260 13.623 1.00 96.62 89 ASN A N 1
ATOM 705 C CA . ASN A 1 89 ? -11.179 3.685 13.552 1.00 96.62 89 ASN A CA 1
ATOM 706 C C . ASN A 1 89 ? -11.379 4.307 14.948 1.00 96.62 89 ASN A C 1
ATOM 708 O O . ASN A 1 89 ? -10.927 5.425 15.195 1.00 96.62 89 ASN A O 1
ATOM 712 N N . LYS A 1 90 ? -12.006 3.585 15.886 1.00 95.31 90 LYS A N 1
ATOM 713 C CA . LYS A 1 90 ? -12.156 4.036 17.279 1.00 95.31 90 LYS A CA 1
ATOM 714 C C . LYS A 1 90 ? -10.802 4.169 17.983 1.00 95.31 90 LYS A C 1
ATOM 716 O O . LYS A 1 90 ? -10.566 5.189 18.629 1.00 95.31 90 LYS A O 1
ATOM 721 N N . LEU A 1 91 ? -9.903 3.195 17.820 1.00 95.31 91 LEU A N 1
ATOM 722 C CA 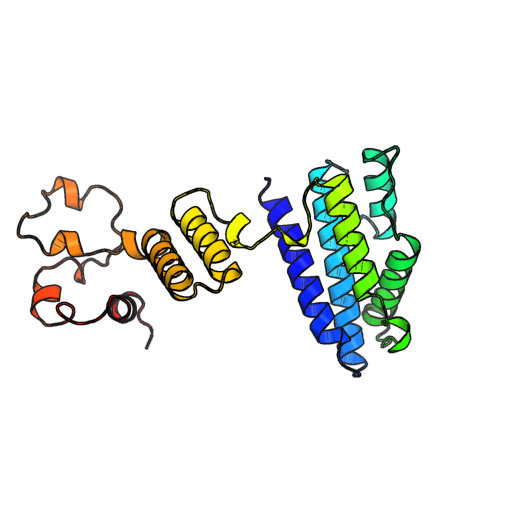. LEU A 1 91 ? -8.537 3.269 18.357 1.00 95.31 91 LEU A CA 1
ATOM 723 C C . LEU A 1 91 ? -7.775 4.468 17.778 1.00 95.31 91 LEU A C 1
ATOM 725 O O . LEU A 1 91 ? -7.164 5.232 18.525 1.00 95.31 91 LEU A O 1
ATOM 729 N N . ARG A 1 92 ? -7.883 4.697 16.464 1.00 96.00 92 ARG A N 1
ATOM 730 C CA . ARG A 1 92 ? -7.299 5.869 15.796 1.00 96.00 92 ARG A CA 1
ATOM 731 C C . ARG A 1 92 ? -7.855 7.177 16.350 1.00 96.00 92 ARG A C 1
ATOM 733 O O . ARG A 1 92 ? -7.098 8.112 16.590 1.00 96.00 92 ARG A O 1
ATOM 740 N N . VAL A 1 93 ? -9.169 7.276 16.552 1.00 95.00 93 VAL A N 1
ATOM 741 C CA . VAL A 1 93 ? -9.801 8.477 17.126 1.00 95.00 93 VAL A CA 1
ATOM 742 C C . VAL A 1 93 ? -9.283 8.742 18.542 1.00 95.00 93 VAL A C 1
ATOM 744 O O . VAL A 1 93 ? -8.899 9.874 18.837 1.00 95.00 93 VAL A O 1
ATOM 747 N N . ASN A 1 94 ? -9.195 7.703 19.378 1.00 94.25 94 ASN A N 1
ATOM 748 C CA . ASN A 1 94 ? -8.629 7.772 20.729 1.00 94.25 94 ASN A CA 1
ATOM 749 C C . ASN A 1 94 ? -7.177 8.269 20.721 1.00 94.25 94 ASN A C 1
ATOM 751 O O . ASN A 1 94 ? -6.836 9.211 21.438 1.00 94.25 94 ASN A O 1
ATOM 755 N N . SER A 1 95 ? -6.344 7.691 19.858 1.00 93.00 95 SER A N 1
ATOM 756 C CA . SER A 1 95 ? -4.941 8.078 19.725 1.00 93.00 95 SER A CA 1
ATOM 757 C C . SER A 1 95 ? -4.778 9.516 19.226 1.00 93.00 95 SER A C 1
ATOM 759 O O . SER A 1 95 ? -4.086 10.320 19.849 1.00 93.00 95 SER A O 1
ATOM 761 N N . LYS A 1 96 ? -5.463 9.886 18.140 1.00 89.62 96 LYS A N 1
ATOM 762 C CA . LYS A 1 96 ? -5.270 11.173 17.457 1.00 89.62 96 LYS A CA 1
ATOM 763 C C . LYS A 1 96 ? -5.886 12.366 18.188 1.00 89.62 96 LYS A C 1
ATOM 765 O O . LYS A 1 96 ? -5.293 13.440 18.188 1.00 89.62 96 LYS A O 1
ATOM 770 N N . HIS A 1 97 ? -7.084 12.212 18.750 1.00 90.00 97 HIS A N 1
ATOM 771 C CA . HIS A 1 97 ? -7.826 13.336 19.335 1.00 90.00 97 HIS A CA 1
ATOM 772 C C . HIS A 1 97 ? -7.670 13.440 20.848 1.00 90.00 97 HIS A C 1
ATOM 774 O O . HIS A 1 97 ? -7.775 14.539 21.387 1.00 90.00 97 HIS A O 1
ATOM 780 N N . TYR A 1 98 ? -7.404 12.321 21.521 1.00 89.56 98 TYR A N 1
ATOM 781 C CA . TYR A 1 98 ? -7.312 12.271 22.979 1.00 89.56 98 TYR A CA 1
ATOM 782 C C . TYR A 1 98 ? -5.906 11.913 23.476 1.00 89.56 98 TYR A C 1
ATOM 784 O O . TYR A 1 98 ? -5.680 11.898 24.682 1.00 89.56 98 TYR A O 1
ATOM 792 N N . GLY A 1 99 ? -4.956 11.630 22.573 1.00 89.06 99 GLY A N 1
ATOM 793 C CA . GLY A 1 99 ? -3.583 11.264 22.934 1.00 89.06 99 GLY A CA 1
ATOM 794 C C . GLY A 1 99 ? -3.476 9.918 23.658 1.00 89.06 99 GLY A C 1
ATOM 795 O O . GLY A 1 99 ? -2.462 9.644 24.297 1.00 89.06 99 GLY A O 1
ATOM 796 N N . LEU A 1 100 ? -4.520 9.086 23.594 1.00 90.75 100 LEU A N 1
ATOM 797 C CA . LEU A 1 100 ? -4.573 7.811 24.303 1.00 90.75 100 LEU A CA 1
ATOM 798 C C . LEU A 1 100 ? -3.812 6.750 23.510 1.00 90.75 100 LEU A C 1
ATOM 800 O O . LEU A 1 100 ? -4.205 6.393 22.399 1.00 90.75 100 LEU A O 1
ATOM 804 N N . SER A 1 101 ? -2.724 6.241 24.086 1.00 91.19 101 SER A N 1
ATOM 805 C CA . SER A 1 101 ? -1.974 5.149 23.466 1.00 91.19 101 SER A CA 1
ATOM 806 C C . SER A 1 101 ? -2.764 3.841 23.562 1.00 91.19 101 SER A C 1
ATOM 808 O O . SER A 1 101 ? -3.207 3.498 24.660 1.00 91.19 101 SER A O 1
ATOM 810 N N . PRO A 1 102 ? -2.943 3.111 22.449 1.00 92.50 102 PRO A N 1
ATOM 811 C CA . PRO A 1 102 ? -3.629 1.825 22.467 1.00 92.50 102 PRO A CA 1
ATOM 812 C C . PRO A 1 102 ? -2.785 0.780 23.206 1.00 92.50 102 PRO A C 1
ATOM 814 O O . PRO A 1 102 ? -1.552 0.839 23.190 1.00 92.50 102 PRO A O 1
ATOM 817 N N . ALA A 1 103 ? -3.441 -0.186 23.849 1.00 92.50 103 ALA A N 1
ATOM 818 C CA . ALA A 1 103 ? -2.747 -1.298 24.488 1.00 92.50 103 ALA A CA 1
ATOM 819 C C . ALA A 1 103 ? -2.259 -2.325 23.450 1.00 92.50 103 ALA A C 1
ATOM 821 O O . ALA A 1 103 ? -2.867 -2.495 22.393 1.00 92.50 103 ALA A O 1
ATOM 822 N N . GLN A 1 104 ? -1.202 -3.080 23.777 1.00 91.12 104 GLN A N 1
ATOM 823 C CA . GLN A 1 104 ? -0.650 -4.100 22.872 1.00 91.12 104 GLN A CA 1
ATOM 824 C C . GLN A 1 104 ? -1.708 -5.129 22.437 1.00 91.12 104 GLN A C 1
ATOM 826 O O . GLN A 1 104 ? -1.803 -5.459 21.260 1.00 91.12 104 GLN A O 1
ATOM 831 N N . GLY A 1 105 ? -2.547 -5.590 23.370 1.00 92.06 105 GLY A N 1
ATOM 832 C CA . GLY A 1 105 ? -3.619 -6.543 23.066 1.00 92.06 105 GLY A CA 1
ATOM 833 C C . GLY A 1 105 ? -4.751 -5.960 22.210 1.00 92.06 105 GLY A C 1
ATOM 834 O O . GLY A 1 105 ? -5.480 -6.713 21.577 1.00 92.06 105 GLY A O 1
ATOM 835 N N . GLU A 1 106 ? -4.903 -4.631 22.153 1.00 91.31 106 GLU A N 1
ATOM 836 C CA . GLU A 1 106 ? -5.888 -3.979 21.273 1.00 91.31 106 GLU A CA 1
ATOM 837 C C . GLU A 1 106 ? -5.386 -3.856 19.832 1.00 91.31 106 GLU A C 1
ATOM 839 O O . GLU A 1 106 ? -6.194 -3.803 18.903 1.00 91.31 106 GLU A O 1
ATOM 844 N N . VAL A 1 107 ? -4.063 -3.798 19.638 1.00 94.38 107 VAL A N 1
ATOM 845 C CA . VAL A 1 107 ? -3.448 -3.734 18.305 1.00 94.38 107 VAL A CA 1
ATOM 846 C C . VAL A 1 107 ? -3.108 -5.106 17.728 1.00 94.38 107 VAL A C 1
ATOM 848 O O . VAL A 1 107 ? -2.858 -5.236 16.526 1.00 94.38 107 VAL A O 1
ATOM 851 N N . GLU A 1 108 ? -3.111 -6.133 18.574 1.00 91.75 108 GLU A N 1
ATOM 852 C CA . GLU A 1 108 ? -2.833 -7.505 18.184 1.00 91.75 108 GLU A CA 1
ATOM 853 C C . GLU A 1 108 ? -3.843 -7.990 17.134 1.00 91.75 108 GLU A C 1
ATOM 855 O O . GLU A 1 108 ? -5.056 -7.809 17.244 1.00 91.75 108 GLU A O 1
ATOM 860 N N . GLY A 1 109 ? -3.330 -8.570 16.049 1.00 92.69 109 GLY A N 1
ATOM 861 C CA . GLY A 1 109 ? -4.152 -9.065 14.945 1.00 92.69 109 GLY A CA 1
ATOM 862 C C . GLY A 1 109 ? -4.713 -7.995 13.998 1.00 92.69 109 GLY A C 1
ATOM 863 O O . GLY A 1 109 ? -5.199 -8.368 12.932 1.00 92.69 109 GLY A O 1
ATOM 864 N N . LEU A 1 110 ? -4.598 -6.687 14.284 1.00 95.88 110 LEU A N 1
ATOM 865 C CA . LEU A 1 110 ? -5.094 -5.639 13.371 1.00 95.88 110 LEU A CA 1
ATOM 866 C C . LEU A 1 110 ? -4.440 -5.712 11.985 1.00 95.88 110 LEU A C 1
ATOM 868 O O . LEU A 1 110 ? -5.116 -5.539 10.974 1.00 95.88 110 LEU A O 1
ATOM 872 N N . LEU A 1 111 ? -3.139 -6.008 11.930 1.00 96.69 111 LEU A N 1
ATOM 873 C CA . LEU A 1 111 ? -2.415 -6.187 10.668 1.00 96.69 111 LEU A CA 1
ATOM 874 C C . LEU A 1 111 ? -2.979 -7.343 9.841 1.00 96.69 111 LEU A C 1
ATOM 876 O O . LEU A 1 111 ? -3.158 -7.194 8.637 1.00 96.69 111 LEU A O 1
ATOM 880 N N . VAL A 1 112 ? -3.289 -8.467 10.491 1.00 96.50 112 VAL A N 1
ATOM 881 C CA . VAL A 1 112 ? -3.868 -9.646 9.832 1.00 96.50 112 VAL A CA 1
ATOM 882 C C . VAL A 1 112 ? -5.240 -9.295 9.269 1.00 96.50 112 VAL A C 1
ATOM 884 O O . VAL A 1 112 ? -5.462 -9.461 8.076 1.00 96.50 112 VAL A O 1
ATOM 887 N N . VAL A 1 113 ? -6.103 -8.686 10.087 1.00 97.19 113 VAL A N 1
ATOM 888 C CA . VAL A 1 113 ? -7.445 -8.258 9.668 1.00 97.19 113 VAL A CA 1
ATOM 889 C C . VAL A 1 113 ? -7.389 -7.309 8.469 1.00 97.19 113 VAL A C 1
ATOM 891 O O . VAL A 1 113 ? -8.135 -7.478 7.508 1.00 97.19 113 VAL A O 1
ATOM 894 N N . VAL A 1 114 ? -6.513 -6.299 8.498 1.00 97.75 114 VAL A N 1
ATOM 895 C CA . VAL A 1 114 ? -6.396 -5.339 7.388 1.00 97.75 114 VAL A CA 1
ATOM 896 C C . VAL A 1 114 ? -5.815 -5.999 6.138 1.00 97.75 114 VAL A C 1
ATOM 898 O O . VAL A 1 114 ? -6.242 -5.686 5.026 1.00 97.75 114 VAL A O 1
ATOM 901 N N . ARG A 1 115 ? -4.873 -6.937 6.295 1.00 96.81 115 ARG A N 1
ATOM 902 C CA . ARG A 1 115 ? -4.306 -7.691 5.173 1.00 96.81 115 ARG A CA 1
ATOM 903 C C . ARG A 1 115 ? -5.366 -8.543 4.482 1.00 96.81 115 ARG A C 1
ATOM 905 O O . ARG A 1 115 ? -5.492 -8.435 3.264 1.00 96.81 115 ARG A O 1
ATOM 912 N N . GLU A 1 116 ? -6.126 -9.312 5.258 1.00 96.81 116 GLU A N 1
ATOM 913 C CA . GLU A 1 116 ? -7.233 -10.152 4.786 1.00 96.81 116 GLU A CA 1
ATOM 914 C C . GLU A 1 116 ? -8.305 -9.311 4.095 1.00 96.81 116 GLU A C 1
ATOM 916 O O . GLU A 1 116 ? -8.689 -9.618 2.970 1.00 96.81 116 GLU A O 1
ATOM 921 N N . PHE A 1 117 ? -8.699 -8.186 4.699 1.00 97.56 117 PHE A N 1
ATOM 922 C CA . PHE A 1 117 ? -9.617 -7.232 4.082 1.00 97.56 117 PHE A CA 1
ATOM 923 C C . PHE A 1 117 ? -9.112 -6.739 2.716 1.00 97.56 117 PHE A C 1
ATOM 925 O O . PHE A 1 117 ? -9.856 -6.762 1.736 1.00 97.56 117 PHE A O 1
ATOM 932 N N . PHE A 1 118 ? -7.844 -6.323 2.619 1.00 97.12 118 PHE A N 1
ATOM 933 C CA . PHE A 1 118 ? -7.265 -5.887 1.346 1.00 97.12 118 PHE A CA 1
ATOM 934 C C . PHE A 1 118 ? -7.244 -7.003 0.303 1.00 97.12 118 PHE A C 1
ATOM 936 O O . PHE A 1 118 ? -7.549 -6.735 -0.857 1.00 97.12 118 PHE A O 1
ATOM 943 N N . ASP A 1 119 ? -6.884 -8.231 0.676 1.00 95.50 119 ASP A N 1
ATOM 944 C CA . ASP A 1 119 ? -6.840 -9.354 -0.264 1.00 95.50 119 ASP A CA 1
ATOM 945 C C . ASP A 1 119 ? -8.241 -9.760 -0.733 1.00 95.50 119 ASP A C 1
ATOM 947 O O . ASP A 1 119 ? -8.463 -9.900 -1.936 1.00 95.50 119 ASP A O 1
ATOM 951 N N . GLU A 1 120 ? -9.206 -9.881 0.179 1.00 95.56 120 GLU A N 1
ATOM 952 C CA . GLU A 1 120 ? -10.579 -10.271 -0.147 1.00 95.56 120 GLU A CA 1
ATOM 953 C C . GLU A 1 120 ? -11.263 -9.238 -1.048 1.00 95.56 120 GLU A C 1
ATOM 955 O O . GLU A 1 120 ? -11.832 -9.592 -2.083 1.00 95.56 120 GLU A O 1
ATOM 960 N N . VAL A 1 121 ? -11.147 -7.948 -0.720 1.00 95.75 121 VAL A N 1
ATOM 961 C CA . VAL A 1 121 ? -11.736 -6.871 -1.530 1.00 95.75 121 VAL A CA 1
ATOM 962 C C . VAL A 1 121 ? -11.015 -6.715 -2.865 1.00 95.75 121 VAL A C 1
ATOM 964 O O . VAL A 1 121 ? -11.666 -6.507 -3.887 1.00 95.75 121 VAL A O 1
ATOM 967 N N . SER A 1 122 ? -9.686 -6.847 -2.907 1.00 93.94 122 SER A N 1
ATOM 968 C CA . SER A 1 122 ? -8.962 -6.747 -4.182 1.00 93.94 122 SER A CA 1
ATOM 969 C C . SER A 1 122 ? -9.329 -7.895 -5.125 1.00 93.94 122 SER A C 1
ATOM 971 O O . SER A 1 122 ? -9.587 -7.661 -6.304 1.00 93.94 122 SER A O 1
ATOM 973 N N . ASN A 1 123 ? -9.453 -9.119 -4.608 1.00 92.75 123 ASN A N 1
ATOM 974 C CA . ASN A 1 123 ? -9.856 -10.266 -5.418 1.00 92.75 123 ASN A CA 1
ATOM 975 C C . ASN A 1 123 ? -11.314 -10.165 -5.888 1.00 92.75 123 ASN A C 1
ATOM 977 O O . ASN A 1 123 ? -11.588 -10.394 -7.064 1.00 92.75 123 ASN A O 1
ATOM 981 N N . SER A 1 124 ? -12.243 -9.813 -4.995 1.00 92.62 124 SER A N 1
ATOM 982 C CA . SER A 1 124 ? -13.680 -9.800 -5.300 1.00 92.62 124 SER A CA 1
ATOM 983 C C . SER A 1 124 ? -14.137 -8.573 -6.095 1.00 92.62 124 SER A C 1
ATOM 985 O O . SER A 1 124 ? -15.001 -8.705 -6.959 1.00 92.62 124 SER A O 1
ATOM 987 N N . VAL A 1 125 ? -13.572 -7.390 -5.827 1.00 92.06 125 VAL A N 1
ATOM 988 C CA . VAL A 1 125 ? -14.013 -6.121 -6.433 1.00 92.06 125 VAL A CA 1
ATOM 989 C C . VAL A 1 125 ? -13.081 -5.657 -7.548 1.00 92.06 125 VAL A C 1
ATOM 991 O O . VAL A 1 125 ? -13.555 -5.147 -8.558 1.00 92.06 125 VAL A O 1
ATOM 994 N N . LEU A 1 126 ? -11.762 -5.813 -7.384 1.00 88.38 126 LEU A N 1
ATOM 995 C CA . LEU A 1 126 ? -10.775 -5.312 -8.354 1.00 88.38 126 LEU A CA 1
ATOM 996 C C . LEU A 1 126 ? -10.335 -6.383 -9.366 1.00 88.38 126 LEU A C 1
ATOM 998 O O . LEU A 1 126 ? -9.718 -6.046 -10.377 1.00 88.38 126 LEU A O 1
ATOM 1002 N N . GLY A 1 127 ? -10.624 -7.662 -9.097 1.00 89.12 127 GLY A N 1
ATOM 1003 C CA . GLY A 1 127 ? -10.237 -8.792 -9.944 1.00 89.12 127 GLY A CA 1
ATOM 1004 C C . GLY A 1 127 ? -8.726 -9.039 -10.008 1.00 89.12 127 GLY A C 1
ATOM 1005 O O . GLY A 1 127 ? -8.248 -9.661 -10.955 1.00 89.12 127 GLY A O 1
ATOM 1006 N N . LEU A 1 128 ? -7.959 -8.526 -9.041 1.00 87.50 128 LEU A N 1
ATOM 1007 C CA . LEU A 1 128 ? -6.504 -8.668 -8.990 1.00 87.50 128 LEU A CA 1
ATOM 1008 C C . LEU A 1 128 ? -6.015 -8.789 -7.540 1.00 87.50 128 LEU A C 1
ATOM 1010 O O . LEU A 1 128 ? -6.543 -8.094 -6.671 1.00 87.50 128 LEU A O 1
ATOM 1014 N N . PRO A 1 129 ? -4.994 -9.615 -7.249 1.00 88.50 129 PRO A N 1
ATOM 1015 C CA . PRO A 1 129 ? -4.469 -9.718 -5.893 1.00 88.50 129 PRO A CA 1
ATOM 1016 C C . PRO A 1 129 ? -3.789 -8.414 -5.462 1.00 88.50 129 PRO A C 1
ATOM 1018 O O . PRO A 1 129 ? -3.000 -7.834 -6.205 1.00 88.50 129 PRO A O 1
ATOM 1021 N N . PHE A 1 130 ? -4.005 -7.970 -4.223 1.00 88.06 130 PHE A N 1
ATOM 1022 C CA . PHE A 1 130 ? -3.394 -6.730 -3.722 1.00 88.06 130 PHE A CA 1
ATOM 1023 C C . PHE A 1 130 ? -1.856 -6.736 -3.822 1.00 88.06 130 PHE A C 1
ATOM 1025 O O . PHE A 1 130 ? -1.225 -5.718 -4.114 1.00 88.06 130 PHE A O 1
ATOM 1032 N N . ALA A 1 131 ? -1.241 -7.904 -3.617 1.00 85.44 131 ALA A N 1
ATOM 1033 C CA . ALA A 1 131 ? 0.208 -8.075 -3.637 1.00 85.44 131 ALA A CA 1
ATOM 1034 C C . ALA A 1 131 ? 0.850 -7.848 -5.020 1.00 85.44 131 ALA A C 1
ATOM 1036 O O . ALA A 1 131 ? 2.038 -7.517 -5.077 1.00 85.44 131 ALA A O 1
ATOM 1037 N N . THR A 1 132 ? 0.097 -7.992 -6.119 1.00 85.69 132 THR A N 1
ATOM 1038 C CA . THR A 1 132 ? 0.643 -7.896 -7.484 1.00 85.69 132 THR A CA 1
ATOM 1039 C C . THR A 1 132 ? 0.814 -6.460 -7.969 1.00 85.69 132 THR A C 1
ATOM 1041 O O . THR A 1 132 ? 1.485 -6.243 -8.971 1.00 85.69 132 THR A O 1
ATOM 1044 N N . VAL A 1 133 ? 0.225 -5.474 -7.285 1.00 85.94 133 VAL A N 1
ATOM 1045 C CA . VAL A 1 133 ? 0.360 -4.058 -7.657 1.00 85.94 133 VAL A CA 1
ATOM 1046 C C . VAL A 1 133 ? 1.727 -3.548 -7.209 1.00 85.94 133 VAL A C 1
ATOM 1048 O O . VAL A 1 133 ? 2.023 -3.533 -6.007 1.00 85.94 133 VAL A O 1
ATOM 1051 N N . THR A 1 134 ? 2.561 -3.115 -8.158 1.00 87.62 134 THR A N 1
ATOM 1052 C CA . THR A 1 134 ? 3.938 -2.673 -7.884 1.00 87.62 134 THR A CA 1
ATOM 1053 C C . THR A 1 134 ? 4.205 -1.260 -8.394 1.00 87.62 134 THR A C 1
ATOM 1055 O O . THR A 1 134 ? 3.439 -0.689 -9.165 1.00 87.62 134 THR A O 1
ATOM 1058 N N . LEU A 1 135 ? 5.304 -0.641 -7.946 1.00 88.62 135 LEU A N 1
ATOM 1059 C CA . LEU A 1 135 ? 5.675 0.711 -8.393 1.00 88.62 135 LEU A CA 1
ATOM 1060 C C . LEU A 1 135 ? 5.934 0.781 -9.907 1.00 88.62 135 LEU A C 1
ATOM 1062 O O . LEU A 1 135 ? 5.796 1.850 -10.502 1.00 88.62 135 LEU A O 1
ATOM 1066 N N . ILE A 1 136 ? 6.260 -0.354 -10.534 1.00 91.38 136 ILE A N 1
ATOM 1067 C CA . ILE A 1 136 ? 6.446 -0.472 -11.983 1.00 91.38 136 ILE A CA 1
ATOM 1068 C C . ILE A 1 136 ? 5.137 -0.138 -12.721 1.00 91.38 136 ILE A C 1
ATOM 1070 O O . ILE A 1 136 ? 5.177 0.440 -13.806 1.00 91.38 136 ILE A O 1
ATOM 1074 N N . ASP A 1 137 ? 3.970 -0.392 -12.115 1.00 89.12 137 ASP A N 1
ATOM 1075 C CA . ASP A 1 137 ? 2.661 -0.056 -12.695 1.00 89.12 137 ASP A CA 1
ATOM 1076 C C . ASP A 1 137 ? 2.426 1.448 -12.867 1.00 89.12 137 ASP A C 1
ATOM 1078 O O . ASP A 1 137 ? 1.620 1.851 -13.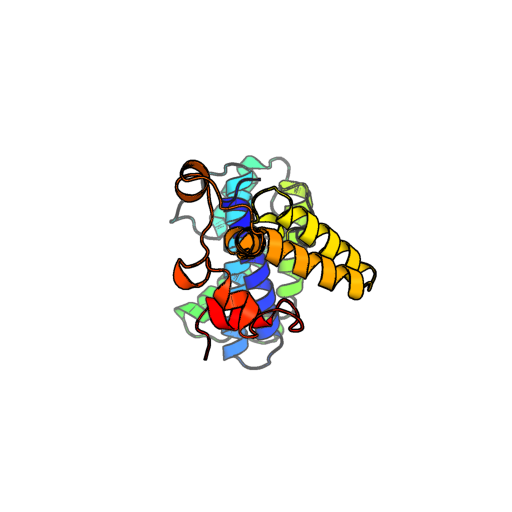706 1.00 89.12 137 ASP A O 1
ATOM 1082 N N . LEU A 1 138 ? 3.141 2.298 -12.119 1.00 89.31 138 LEU A N 1
ATOM 1083 C CA . LEU A 1 138 ? 3.061 3.756 -12.269 1.00 89.31 138 LEU A CA 1
ATOM 1084 C C . LEU A 1 138 ? 3.865 4.289 -13.455 1.00 89.31 138 LEU A C 1
ATOM 1086 O O . LEU A 1 138 ? 3.707 5.460 -13.825 1.00 89.31 138 LEU A O 1
ATOM 1090 N N . LEU A 1 139 ? 4.750 3.473 -14.027 1.00 90.50 139 LEU A N 1
ATOM 1091 C CA . LEU A 1 139 ? 5.534 3.867 -15.184 1.00 90.50 139 LEU A CA 1
ATOM 1092 C C . LEU A 1 139 ? 4.651 3.903 -16.429 1.00 90.50 139 LEU A C 1
ATOM 1094 O O . LEU A 1 139 ? 3.738 3.094 -16.609 1.00 90.50 139 LEU A O 1
ATOM 1098 N N . ARG A 1 140 ? 4.953 4.865 -17.305 1.00 88.69 140 ARG A N 1
ATOM 1099 C CA . ARG A 1 140 ? 4.375 4.902 -18.649 1.00 88.69 140 ARG A CA 1
ATOM 1100 C C . ARG A 1 140 ? 4.797 3.644 -19.397 1.00 88.69 140 ARG A C 1
ATOM 1102 O O . ARG A 1 140 ? 5.929 3.191 -19.225 1.00 88.69 140 ARG A O 1
ATOM 1109 N N . ASP A 1 141 ? 3.903 3.131 -20.229 1.00 90.00 141 ASP A N 1
ATOM 1110 C CA . ASP A 1 141 ? 4.206 1.981 -21.072 1.00 90.00 141 ASP A CA 1
ATOM 1111 C C . ASP A 1 141 ? 5.372 2.301 -22.016 1.00 90.00 141 ASP A C 1
ATOM 1113 O O . ASP A 1 141 ? 5.522 3.433 -22.492 1.00 90.00 141 ASP A O 1
ATOM 1117 N N . GLY A 1 142 ? 6.233 1.308 -22.231 1.00 93.12 142 GLY A N 1
ATOM 1118 C CA . GLY A 1 142 ? 7.441 1.440 -23.034 1.00 93.12 142 GLY A CA 1
ATOM 1119 C C . GLY A 1 142 ? 8.594 0.589 -22.510 1.00 93.12 142 GLY A C 1
ATOM 1120 O O . GLY A 1 142 ? 8.500 -0.064 -21.475 1.00 93.12 142 GLY A O 1
ATOM 1121 N N . GLU A 1 143 ? 9.714 0.654 -23.223 1.00 94.62 143 GLU A N 1
ATOM 1122 C CA . GLU A 1 143 ? 10.887 -0.205 -23.015 1.00 94.62 143 GLU A CA 1
ATOM 1123 C C . GLU A 1 143 ? 11.406 -0.211 -21.567 1.00 94.62 143 GLU A C 1
ATOM 1125 O O . GLU A 1 143 ? 11.713 -1.266 -21.025 1.00 94.62 143 GLU A O 1
ATOM 1130 N N . ALA A 1 144 ? 11.450 0.944 -20.894 1.00 94.31 144 ALA A N 1
ATOM 1131 C CA . ALA A 1 144 ? 11.915 1.013 -19.508 1.00 94.31 144 ALA A CA 1
ATOM 1132 C C . ALA A 1 144 ? 11.014 0.240 -18.525 1.00 94.31 144 ALA A C 1
ATOM 1134 O O . ALA A 1 144 ? 11.512 -0.299 -17.539 1.00 94.31 144 ALA A O 1
ATOM 1135 N N . LYS A 1 145 ? 9.699 0.192 -18.781 1.00 95.50 145 LYS A N 1
ATOM 1136 C CA . LYS A 1 145 ? 8.744 -0.553 -17.953 1.00 95.50 145 LYS A CA 1
ATOM 1137 C C . LYS A 1 145 ? 8.917 -2.054 -18.157 1.00 95.50 145 LYS A C 1
ATOM 1139 O O . LYS A 1 145 ? 9.005 -2.769 -17.165 1.00 95.50 145 LYS A O 1
ATOM 1144 N N . GLU A 1 146 ? 9.042 -2.496 -19.408 1.00 96.56 146 GLU A N 1
ATOM 1145 C CA . GLU A 1 146 ? 9.316 -3.900 -19.740 1.00 96.56 146 GLU A CA 1
ATOM 1146 C C . GLU A 1 146 ? 10.630 -4.356 -19.101 1.00 96.56 146 GLU A C 1
ATOM 1148 O O . GLU A 1 146 ? 10.642 -5.287 -18.313 1.00 96.56 146 GLU A O 1
ATOM 1153 N N . LEU A 1 147 ? 11.725 -3.612 -19.275 1.00 96.88 147 LEU A N 1
ATOM 1154 C CA . LEU A 1 147 ? 13.005 -3.953 -18.644 1.00 96.88 147 LEU A CA 1
ATOM 1155 C C . LEU A 1 147 ? 12.898 -4.131 -17.119 1.00 96.88 147 LEU A C 1
ATOM 1157 O O . LEU A 1 147 ? 13.519 -5.031 -16.560 1.00 96.88 147 LEU A O 1
ATOM 1161 N N . LEU A 1 148 ? 12.095 -3.314 -16.434 1.00 96.88 148 LEU A N 1
ATOM 1162 C CA . LEU A 1 148 ? 11.877 -3.472 -14.994 1.00 96.88 148 LEU A CA 1
ATOM 1163 C C . LEU A 1 148 ? 10.982 -4.668 -14.645 1.00 96.88 148 LEU A C 1
ATOM 1165 O O . LEU A 1 148 ? 11.200 -5.277 -13.601 1.00 96.88 148 LEU A O 1
ATOM 1169 N N . ARG A 1 149 ? 10.019 -5.041 -15.495 1.00 95.69 149 ARG A N 1
ATOM 1170 C CA . ARG A 1 149 ? 9.242 -6.282 -15.334 1.00 95.69 149 ARG A CA 1
ATOM 1171 C C . ARG A 1 149 ? 10.119 -7.515 -15.506 1.00 95.69 149 ARG A C 1
ATOM 1173 O O . ARG A 1 149 ? 10.017 -8.456 -14.725 1.00 95.69 149 ARG A O 1
ATOM 1180 N N . GLU A 1 150 ? 11.027 -7.498 -16.468 1.00 96.44 150 GLU A N 1
ATOM 1181 C CA . GLU A 1 150 ? 12.017 -8.553 -16.664 1.00 96.44 150 GLU A CA 1
ATOM 1182 C C . GLU A 1 150 ? 12.982 -8.624 -15.475 1.00 96.44 150 GLU A C 1
ATOM 1184 O O . GLU A 1 150 ? 13.272 -9.717 -14.994 1.00 96.44 150 GLU A O 1
ATOM 1189 N N . ALA A 1 151 ? 13.411 -7.478 -14.935 1.00 96.56 151 ALA A N 1
ATOM 1190 C CA . ALA A 1 151 ? 14.212 -7.437 -13.712 1.00 96.56 151 ALA A CA 1
ATOM 1191 C C . ALA A 1 151 ? 13.464 -8.031 -12.504 1.00 96.56 151 ALA A C 1
ATOM 1193 O O . ALA A 1 151 ? 14.040 -8.814 -11.753 1.00 96.56 151 ALA A O 1
ATOM 1194 N N . GLU A 1 152 ? 12.177 -7.709 -12.337 1.00 95.00 152 GLU A N 1
ATOM 1195 C CA . GLU A 1 152 ? 11.314 -8.271 -11.290 1.00 95.00 152 GLU A CA 1
ATOM 1196 C C . GLU A 1 152 ? 11.206 -9.800 -11.409 1.00 95.00 152 GLU A C 1
ATOM 1198 O O . GLU A 1 152 ? 11.387 -10.506 -10.417 1.00 95.00 152 GLU A O 1
ATOM 1203 N N . LYS A 1 153 ? 11.007 -10.329 -12.625 1.00 95.38 153 LYS A N 1
ATOM 1204 C CA . LYS A 1 153 ? 11.013 -11.781 -12.883 1.00 95.38 153 LYS A CA 1
ATOM 1205 C C . LYS A 1 153 ? 12.360 -12.415 -12.520 1.00 95.38 153 LYS A C 1
ATOM 1207 O O . LYS A 1 153 ? 12.376 -13.424 -11.819 1.00 95.38 153 LYS A O 1
ATOM 1212 N N . SER A 1 154 ? 13.475 -11.817 -12.953 1.00 96.94 154 SER A N 1
ATOM 1213 C CA . SER A 1 154 ? 14.832 -12.285 -12.631 1.00 96.94 154 SER A CA 1
ATOM 1214 C C . SER A 1 154 ? 15.102 -12.285 -11.123 1.00 96.94 154 SER A C 1
ATOM 1216 O O . SER A 1 154 ? 15.684 -13.234 -10.603 1.00 96.94 154 SER A O 1
ATOM 1218 N N . TYR A 1 155 ? 14.624 -11.270 -10.396 1.00 95.88 155 TYR A N 1
ATOM 1219 C CA . TYR A 1 155 ? 14.749 -11.200 -8.940 1.00 95.88 155 TYR A CA 1
ATOM 1220 C C . TYR A 1 155 ? 14.030 -12.361 -8.237 1.00 95.88 155 TYR A C 1
ATOM 1222 O O . TYR A 1 155 ? 14.597 -12.974 -7.334 1.00 95.88 155 TYR A O 1
ATOM 1230 N N . VAL A 1 156 ? 12.810 -12.702 -8.673 1.00 94.25 156 VAL A N 1
ATOM 1231 C CA . VAL A 1 156 ? 12.022 -13.808 -8.096 1.00 94.25 156 VAL A CA 1
ATOM 1232 C C . VAL A 1 156 ? 12.730 -15.157 -8.254 1.00 94.25 156 VAL A C 1
ATOM 1234 O O . VAL A 1 156 ? 12.714 -15.962 -7.325 1.00 94.25 156 VAL A O 1
ATOM 1237 N N . ILE A 1 157 ? 13.390 -15.395 -9.391 1.00 96.88 157 ILE A N 1
ATOM 1238 C CA . ILE A 1 157 ? 14.161 -16.627 -9.642 1.00 96.88 157 ILE A CA 1
ATOM 1239 C C . ILE A 1 157 ? 15.602 -16.574 -9.100 1.00 96.88 157 ILE A C 1
ATOM 1241 O O . ILE A 1 157 ? 16.378 -17.486 -9.365 1.00 96.88 157 ILE A O 1
ATOM 1245 N N . GLN A 1 158 ? 15.959 -15.527 -8.343 1.00 96.94 158 GLN A N 1
ATOM 1246 C CA . GLN A 1 158 ? 17.299 -15.289 -7.780 1.00 96.94 158 GLN A CA 1
ATOM 1247 C C . GLN A 1 158 ? 18.422 -15.126 -8.823 1.00 96.94 158 GLN A C 1
ATOM 1249 O O . GLN A 1 158 ? 19.605 -15.251 -8.505 1.00 96.94 158 GLN A O 1
ATOM 1254 N N . ASP A 1 159 ? 18.075 -14.781 -10.063 1.00 97.44 159 ASP A N 1
ATOM 1255 C CA . ASP A 1 159 ? 19.028 -14.406 -11.108 1.00 97.44 159 ASP A CA 1
ATOM 1256 C C . ASP A 1 159 ? 19.386 -12.919 -10.971 1.00 97.44 159 ASP A C 1
ATOM 1258 O O . ASP A 1 159 ? 18.852 -12.025 -11.640 1.00 97.44 159 ASP A O 1
ATOM 1262 N N . PHE A 1 160 ? 20.271 -12.639 -10.016 1.00 96.88 160 PHE A N 1
ATOM 1263 C CA . PHE A 1 160 ? 20.638 -11.270 -9.665 1.00 96.88 160 PHE A CA 1
ATOM 1264 C C . PHE A 1 160 ? 21.449 -10.561 -10.756 1.00 96.88 160 PHE A C 1
ATOM 1266 O O . PHE A 1 160 ? 21.376 -9.334 -10.860 1.00 96.88 160 PHE A O 1
ATOM 1273 N N . GLU A 1 161 ? 22.183 -11.305 -11.587 1.00 95.81 161 GLU A N 1
ATOM 1274 C CA . GLU A 1 161 ? 22.964 -10.739 -12.689 1.00 95.81 161 GLU A CA 1
ATOM 1275 C C . GLU A 1 161 ? 22.035 -10.108 -13.730 1.00 95.81 161 GLU A C 1
ATOM 1277 O O . GLU A 1 161 ? 22.120 -8.904 -13.998 1.00 95.81 161 GLU A O 1
ATOM 1282 N N . ASN A 1 162 ? 21.072 -10.880 -14.244 1.00 95.06 162 ASN A N 1
ATOM 1283 C CA . ASN A 1 162 ? 20.106 -10.360 -15.209 1.00 95.06 162 ASN A CA 1
ATOM 1284 C C . ASN A 1 162 ? 19.198 -9.289 -14.598 1.00 95.06 162 ASN A C 1
ATOM 1286 O O . ASN A 1 162 ? 18.874 -8.304 -15.269 1.00 95.06 162 ASN A O 1
ATOM 1290 N N . CYS A 1 163 ? 18.850 -9.415 -13.313 1.00 97.12 163 CYS A N 1
ATOM 1291 C CA . CYS A 1 163 ? 18.116 -8.381 -12.589 1.00 97.12 163 CYS A CA 1
ATOM 1292 C C . CYS A 1 163 ? 18.843 -7.025 -12.645 1.00 97.12 163 CYS A C 1
ATOM 1294 O O . CYS A 1 163 ? 18.261 -6.019 -13.057 1.00 97.12 163 CYS A O 1
ATOM 1296 N N . ILE A 1 164 ? 20.128 -6.981 -12.275 1.00 96.94 164 ILE A N 1
ATOM 1297 C CA . ILE A 1 164 ? 20.915 -5.738 -12.264 1.00 96.94 164 ILE A CA 1
ATOM 1298 C C . ILE A 1 164 ? 21.112 -5.192 -13.682 1.00 96.94 164 ILE A C 1
ATOM 1300 O O . ILE A 1 164 ? 20.971 -3.984 -13.896 1.00 96.94 164 ILE A O 1
ATOM 1304 N N . ILE A 1 165 ? 21.394 -6.058 -14.660 1.00 95.44 165 ILE A N 1
ATOM 1305 C CA . ILE A 1 165 ? 21.554 -5.658 -16.064 1.00 95.44 165 ILE A CA 1
ATOM 1306 C C . ILE A 1 165 ? 20.281 -4.977 -16.577 1.00 95.44 165 ILE A C 1
ATOM 1308 O O . ILE A 1 165 ? 20.350 -3.901 -17.178 1.00 95.44 165 ILE A O 1
ATOM 1312 N N . ASN A 1 166 ? 19.114 -5.565 -16.321 1.00 96.31 166 ASN A N 1
ATOM 1313 C CA . ASN A 1 166 ? 17.842 -5.014 -16.773 1.00 96.31 166 ASN A CA 1
ATOM 1314 C C . ASN A 1 166 ? 17.492 -3.700 -16.056 1.00 96.31 166 ASN A C 1
ATOM 1316 O O . ASN A 1 166 ? 17.092 -2.737 -16.717 1.00 96.31 166 ASN A O 1
ATOM 1320 N N . CYS A 1 167 ? 17.770 -3.584 -14.753 1.00 95.31 167 CYS A N 1
ATOM 1321 C CA . CYS A 1 167 ? 17.682 -2.310 -14.032 1.00 95.31 167 CYS A CA 1
ATOM 1322 C C . CYS A 1 167 ? 18.580 -1.227 -14.658 1.00 95.31 167 CYS A C 1
ATOM 1324 O O . CYS A 1 167 ? 18.140 -0.094 -14.876 1.00 95.31 167 CYS A O 1
ATOM 1326 N N . ARG A 1 168 ? 19.830 -1.563 -15.008 1.00 95.56 168 ARG A N 1
ATOM 1327 C CA . ARG A 1 168 ? 20.773 -0.623 -15.637 1.00 95.56 168 ARG A CA 1
ATOM 1328 C C . ARG A 1 168 ? 20.287 -0.155 -17.006 1.00 95.56 168 ARG A C 1
ATOM 1330 O O . ARG A 1 168 ? 20.383 1.041 -17.298 1.00 95.56 168 ARG A O 1
ATOM 1337 N N . LYS A 1 169 ? 19.764 -1.074 -17.824 1.00 94.12 169 LYS A N 1
ATOM 1338 C CA . LYS A 1 169 ? 19.164 -0.760 -19.129 1.00 94.12 169 LYS A CA 1
ATOM 1339 C C . LYS A 1 169 ? 17.960 0.169 -18.968 1.00 94.12 169 LYS A C 1
ATOM 1341 O O . LYS A 1 169 ? 17.863 1.149 -19.699 1.00 94.12 169 LYS A O 1
ATOM 1346 N N . ALA A 1 170 ? 17.090 -0.076 -17.985 1.00 94.81 170 ALA A N 1
ATOM 1347 C CA . ALA A 1 170 ? 15.921 0.769 -17.740 1.00 94.81 170 ALA A CA 1
ATOM 1348 C C . ALA A 1 170 ? 16.317 2.219 -17.404 1.00 94.81 170 ALA A C 1
ATOM 1350 O O . ALA A 1 170 ? 15.739 3.162 -17.950 1.00 94.81 170 ALA A O 1
ATOM 1351 N N . ILE A 1 171 ? 17.347 2.400 -16.566 1.00 91.75 171 ILE A N 1
ATOM 1352 C CA . ILE A 1 171 ? 17.926 3.719 -16.258 1.00 91.75 171 ILE A CA 1
ATOM 1353 C C . ILE A 1 171 ? 18.480 4.371 -17.529 1.00 91.75 171 ILE A C 1
ATOM 1355 O O . ILE A 1 171 ? 18.162 5.528 -17.809 1.00 91.75 171 ILE A O 1
ATOM 1359 N N . PHE A 1 172 ? 19.258 3.630 -18.324 1.00 88.69 172 PHE A N 1
ATOM 1360 C CA . PHE A 1 172 ? 19.840 4.148 -19.561 1.00 88.69 172 PHE A CA 1
ATOM 1361 C C . PHE A 1 172 ? 18.761 4.644 -20.529 1.00 88.69 172 PHE A C 1
ATOM 1363 O O . PHE A 1 172 ? 18.765 5.807 -20.924 1.00 88.69 172 PHE A O 1
ATOM 1370 N N . VAL A 1 173 ? 17.788 3.789 -20.849 1.00 91.06 173 VAL A N 1
ATOM 1371 C CA . VAL A 1 173 ? 16.704 4.092 -21.792 1.00 91.06 173 VAL A CA 1
ATOM 1372 C C . VAL A 1 173 ? 15.881 5.294 -21.335 1.00 91.06 173 VAL A C 1
ATOM 1374 O O . VAL A 1 173 ? 15.473 6.113 -22.160 1.00 91.06 173 VAL A O 1
ATOM 1377 N N . ARG A 1 174 ? 15.612 5.408 -20.027 1.00 88.56 174 ARG A N 1
ATOM 1378 C CA . ARG A 1 174 ? 14.702 6.434 -19.513 1.00 88.56 174 ARG A CA 1
ATOM 1379 C C . ARG A 1 174 ? 15.372 7.773 -19.241 1.00 88.56 174 ARG A C 1
ATOM 1381 O O . ARG A 1 174 ? 14.696 8.795 -19.382 1.00 88.56 174 ARG A O 1
ATOM 1388 N N . ILE A 1 175 ? 16.616 7.758 -18.778 1.00 86.69 175 ILE A N 1
ATOM 1389 C CA . ILE A 1 175 ? 17.304 8.937 -18.248 1.00 86.69 175 ILE A CA 1
ATOM 1390 C C . ILE A 1 175 ? 18.487 9.300 -19.140 1.00 86.69 175 ILE A C 1
ATOM 1392 O O . ILE A 1 175 ? 18.584 10.443 -19.567 1.00 86.69 175 ILE A O 1
ATOM 1396 N N . GLU A 1 176 ? 19.376 8.352 -19.429 1.00 84.62 176 GLU A N 1
ATOM 1397 C CA . GLU A 1 176 ? 20.715 8.657 -19.956 1.00 84.62 176 GLU A CA 1
ATOM 1398 C C . GLU A 1 176 ? 20.775 8.772 -21.474 1.00 84.62 176 GLU A C 1
ATOM 1400 O O . GLU A 1 176 ? 21.607 9.513 -21.984 1.00 84.62 176 GLU A O 1
ATOM 1405 N N . ARG A 1 177 ? 19.887 8.085 -22.199 1.00 81.12 177 ARG A N 1
ATOM 1406 C CA . ARG A 1 177 ? 19.861 8.078 -23.667 1.00 81.12 177 ARG A CA 1
ATOM 1407 C C . ARG A 1 177 ? 19.785 9.488 -24.255 1.00 81.12 177 ARG A C 1
ATOM 1409 O O . ARG A 1 177 ? 20.443 9.776 -25.247 1.00 81.12 177 ARG A O 1
ATOM 1416 N N . ASP A 1 178 ? 19.039 10.383 -23.612 1.00 77.69 178 ASP A N 1
ATOM 1417 C CA . ASP A 1 178 ? 18.905 11.780 -24.047 1.00 77.69 178 ASP A CA 1
ATOM 1418 C C . ASP A 1 178 ? 20.210 12.589 -23.854 1.00 77.69 178 ASP A C 1
ATOM 1420 O O . ASP A 1 178 ? 20.364 13.673 -24.421 1.00 77.69 178 ASP A O 1
ATOM 1424 N N . TYR A 1 179 ? 21.153 12.079 -23.059 1.00 75.38 179 TYR A N 1
ATOM 1425 C CA . TYR A 1 179 ? 22.456 12.679 -22.754 1.00 75.38 179 TYR A CA 1
ATOM 1426 C C . TYR A 1 179 ? 23.623 11.931 -23.410 1.00 75.38 179 TYR A C 1
ATOM 1428 O O . TYR A 1 179 ? 24.774 12.297 -23.174 1.00 75.38 179 TYR A O 1
ATOM 1436 N N . ASP A 1 180 ? 23.352 10.908 -24.225 1.00 73.00 180 ASP A N 1
ATOM 1437 C CA . ASP A 1 180 ? 24.394 10.146 -24.902 1.00 73.00 180 ASP A CA 1
ATOM 1438 C C . ASP A 1 180 ? 25.136 11.028 -25.916 1.00 73.00 180 ASP A C 1
ATOM 1440 O O . ASP A 1 180 ? 24.559 11.569 -26.864 1.00 73.00 180 ASP A O 1
ATOM 1444 N N . VAL A 1 181 ? 26.440 11.186 -25.688 1.00 72.88 181 VAL A N 1
ATOM 1445 C CA . VAL A 1 181 ? 27.328 12.003 -26.517 1.00 72.88 181 VAL A CA 1
ATOM 1446 C C . VAL A 1 181 ? 28.099 11.187 -27.550 1.00 72.88 181 VAL A C 1
ATOM 1448 O O . VAL A 1 181 ? 28.828 11.771 -28.348 1.00 72.88 181 VAL A O 1
ATOM 1451 N N . SER A 1 182 ? 27.918 9.864 -27.593 1.00 70.06 182 SER A N 1
ATOM 1452 C CA . SER A 1 182 ? 28.629 8.959 -28.510 1.00 70.06 182 SER A CA 1
ATOM 1453 C C . SER A 1 182 ? 28.496 9.385 -29.978 1.00 70.06 182 SER A C 1
ATOM 1455 O O . SER A 1 182 ? 29.443 9.281 -30.756 1.00 70.06 182 SER A O 1
ATOM 1457 N N . ASN A 1 183 ? 27.356 9.977 -30.342 1.00 66.50 183 ASN A N 1
ATOM 1458 C CA . ASN A 1 183 ? 27.100 10.502 -31.686 1.00 66.50 183 ASN A CA 1
ATOM 1459 C C . ASN A 1 183 ? 27.975 11.713 -32.066 1.00 66.50 183 ASN A C 1
ATOM 1461 O O . ASN A 1 183 ? 28.152 11.977 -33.252 1.00 66.50 183 ASN A O 1
ATOM 1465 N N . PHE A 1 184 ? 28.555 12.424 -31.093 1.00 65.56 184 PHE A N 1
ATOM 1466 C CA . PHE A 1 184 ? 29.481 13.545 -31.315 1.00 65.56 184 PHE A CA 1
ATOM 1467 C C . PHE A 1 184 ? 30.956 13.109 -31.385 1.00 65.56 184 PHE A C 1
ATOM 1469 O O . PHE A 1 184 ? 31.822 13.943 -31.645 1.00 65.56 184 PHE A O 1
ATOM 1476 N N . ALA A 1 185 ? 31.259 11.824 -31.158 1.00 62.94 185 ALA A N 1
ATOM 1477 C CA . ALA A 1 185 ? 32.618 11.288 -31.249 1.00 62.94 185 ALA A CA 1
ATOM 1478 C C . ALA A 1 185 ? 33.050 10.976 -32.696 1.00 62.94 185 ALA A C 1
ATOM 1480 O O . ALA A 1 185 ? 34.246 10.933 -32.990 1.00 62.94 185 ALA A O 1
ATOM 1481 N N . ALA A 1 186 ? 32.096 10.758 -33.608 1.00 58.06 186 ALA A N 1
ATOM 1482 C CA . ALA A 1 186 ? 32.377 10.422 -35.001 1.00 58.06 186 ALA A CA 1
ATOM 1483 C C . ALA A 1 186 ? 32.677 11.676 -35.848 1.00 58.06 186 ALA A C 1
ATOM 1485 O O . ALA A 1 186 ? 31.975 12.677 -35.752 1.00 58.06 186 ALA A O 1
ATOM 1486 N N . ASP A 1 187 ? 33.646 11.589 -36.771 1.00 54.12 187 ASP A N 1
ATOM 1487 C CA . ASP A 1 187 ? 34.014 12.656 -37.734 1.00 54.12 187 ASP A CA 1
ATOM 1488 C C . ASP A 1 187 ? 32.917 13.013 -38.756 1.00 54.12 187 ASP A C 1
ATOM 1490 O O . ASP A 1 187 ? 33.110 13.835 -39.654 1.00 54.12 187 ASP A O 1
ATOM 1494 N N . LYS A 1 188 ? 31.730 12.423 -38.627 1.00 51.44 188 LYS A N 1
ATOM 1495 C CA . LYS A 1 188 ? 30.552 12.858 -39.365 1.00 51.44 188 LYS A CA 1
ATOM 1496 C C . LYS A 1 188 ? 29.975 14.045 -38.622 1.00 51.44 188 LYS A C 1
ATOM 1498 O O . LYS A 1 188 ? 29.127 13.869 -37.754 1.00 51.44 188 LYS A O 1
ATOM 1503 N N . ALA A 1 189 ? 30.464 15.237 -38.967 1.00 46.78 189 ALA A N 1
ATOM 1504 C CA . ALA A 1 189 ? 29.873 16.489 -38.529 1.00 46.78 189 ALA A CA 1
ATOM 1505 C C . ALA A 1 189 ? 28.346 16.369 -38.673 1.00 46.78 189 ALA A C 1
ATOM 1507 O O . ALA A 1 189 ? 27.866 16.183 -39.799 1.00 46.78 189 ALA A O 1
ATOM 1508 N N . PRO A 1 190 ? 27.584 16.396 -37.565 1.00 49.25 190 PRO A N 1
ATOM 1509 C CA . PRO A 1 190 ? 26.141 16.425 -37.649 1.00 49.25 190 PRO A CA 1
ATOM 1510 C C . PRO A 1 190 ? 25.800 17.653 -38.493 1.00 49.25 190 PRO A C 1
ATOM 1512 O O . PRO A 1 190 ? 26.099 18.781 -38.098 1.00 49.25 190 PRO A O 1
ATOM 1515 N N . GLY A 1 191 ? 25.269 17.441 -39.705 1.00 49.72 191 GLY A N 1
ATOM 1516 C CA . GLY A 1 191 ? 24.919 18.536 -40.610 1.00 49.72 191 GLY A CA 1
ATOM 1517 C C . GLY A 1 191 ? 24.069 19.558 -39.860 1.00 49.72 191 GLY A C 1
ATOM 1518 O O . GLY A 1 191 ? 23.345 19.181 -38.942 1.00 49.72 191 GLY A O 1
ATOM 1519 N N . VAL A 1 192 ? 24.150 20.839 -40.218 1.00 46.12 192 VAL A N 1
ATOM 1520 C CA . VAL A 1 192 ? 23.519 21.971 -39.499 1.00 46.12 192 VAL A CA 1
ATOM 1521 C C . VAL A 1 192 ? 22.034 21.723 -39.147 1.00 46.12 192 VAL A C 1
ATOM 1523 O O . VAL A 1 192 ? 21.547 22.191 -38.121 1.00 46.12 192 VAL A O 1
ATOM 1526 N N . LEU A 1 193 ? 21.342 20.887 -39.927 1.00 44.31 193 LEU A N 1
ATOM 1527 C CA . LEU A 1 193 ? 19.993 20.380 -39.648 1.00 44.31 193 LEU A CA 1
ATOM 1528 C C . LEU A 1 193 ? 19.879 19.432 -38.440 1.00 44.31 193 LEU A C 1
ATOM 1530 O O . LEU A 1 193 ? 18.890 19.500 -37.732 1.00 44.31 193 LEU A O 1
ATOM 1534 N N . SER A 1 194 ? 20.863 18.585 -38.154 1.00 48.22 194 SER A N 1
ATOM 1535 C CA . SER A 1 194 ? 20.873 17.658 -37.006 1.00 48.22 194 SER A CA 1
ATOM 1536 C C . SER A 1 194 ? 21.289 18.298 -35.675 1.00 48.22 194 SER A C 1
ATOM 1538 O O . SER A 1 194 ? 20.937 17.786 -34.620 1.00 48.22 194 SER A O 1
ATOM 1540 N N . GLY A 1 195 ? 21.978 19.446 -35.702 1.00 46.03 195 GLY A N 1
ATOM 1541 C CA . GLY A 1 195 ? 22.243 20.247 -34.498 1.00 46.03 195 GLY A CA 1
ATOM 1542 C C . GLY A 1 195 ? 21.023 21.050 -34.027 1.00 46.03 195 GLY A C 1
ATOM 1543 O O . GLY A 1 195 ? 20.879 21.312 -32.834 1.00 46.03 195 GLY A O 1
ATOM 1544 N N . LEU A 1 196 ? 20.132 21.399 -34.961 1.00 43.78 196 LEU A N 1
ATOM 1545 C CA . LEU A 1 196 ? 18.845 22.057 -34.706 1.00 43.78 196 LEU A CA 1
ATOM 1546 C C . LEU A 1 196 ? 17.681 21.062 -34.553 1.00 43.78 196 LEU A C 1
ATOM 1548 O O . LEU A 1 196 ? 16.630 21.429 -34.031 1.00 43.78 196 LEU A O 1
ATOM 1552 N N . ALA A 1 197 ? 17.859 19.805 -34.966 1.00 47.03 197 ALA A N 1
ATOM 1553 C CA . ALA A 1 197 ? 16.823 18.784 -34.927 1.00 47.03 197 ALA A CA 1
ATOM 1554 C C . ALA A 1 197 ? 17.054 17.760 -33.801 1.00 47.03 197 ALA A C 1
ATOM 1556 O O . ALA A 1 197 ? 17.988 16.968 -33.827 1.00 47.03 197 ALA A O 1
ATOM 1557 N N . LEU A 1 198 ? 16.073 17.716 -32.893 1.00 49.62 198 LEU A N 1
ATOM 1558 C CA . LEU A 1 198 ? 15.561 16.494 -32.256 1.00 49.62 198 LEU A CA 1
ATOM 1559 C C . LEU A 1 198 ? 16.347 15.946 -31.045 1.00 49.62 198 LEU A C 1
ATOM 1561 O O . LEU A 1 198 ? 17.064 14.957 -31.121 1.00 49.62 198 LEU A O 1
ATOM 1565 N N . GLY A 1 199 ? 16.072 16.507 -29.864 1.00 56.41 199 GLY A N 1
ATOM 1566 C CA . GLY A 1 199 ? 15.928 15.691 -28.645 1.00 56.41 199 GLY A CA 1
ATOM 1567 C C . GLY A 1 199 ? 17.141 15.499 -27.728 1.00 56.41 199 GLY A C 1
ATOM 1568 O O . GLY A 1 199 ? 16.943 15.052 -26.601 1.00 56.41 199 GLY A O 1
ATOM 1569 N N . TYR A 1 200 ? 18.359 15.879 -28.124 1.00 63.06 200 TYR A N 1
ATOM 1570 C CA . TYR A 1 200 ? 19.538 15.731 -27.255 1.00 63.06 200 TYR A CA 1
ATOM 1571 C C . TYR A 1 200 ? 19.578 16.778 -26.132 1.00 63.06 200 TYR A C 1
ATOM 1573 O O . TYR A 1 200 ? 19.586 17.988 -26.384 1.00 63.06 200 TYR A O 1
ATOM 1581 N N . ARG A 1 201 ? 19.672 16.306 -24.884 1.00 69.00 201 ARG A N 1
ATOM 1582 C CA . ARG A 1 201 ? 19.758 17.103 -23.645 1.00 69.00 201 ARG A CA 1
ATOM 1583 C C . ARG A 1 201 ? 21.177 17.234 -23.087 1.00 69.00 201 ARG A C 1
ATOM 1585 O O . ARG A 1 201 ? 21.369 17.942 -22.102 1.00 69.00 201 ARG A O 1
ATOM 1592 N N . ALA A 1 202 ? 22.173 16.609 -23.719 1.00 72.31 202 ALA A N 1
ATOM 1593 C CA . ALA A 1 202 ? 23.577 16.758 -23.335 1.00 72.31 202 ALA A CA 1
ATOM 1594 C C . ALA A 1 202 ? 24.011 18.246 -23.334 1.00 72.31 202 ALA A C 1
ATOM 1596 O O . ALA A 1 202 ? 23.691 18.952 -24.298 1.00 72.31 202 ALA A O 1
ATOM 1597 N N . PRO A 1 203 ? 24.738 18.745 -22.316 1.00 71.00 203 PRO A N 1
ATOM 1598 C CA . PRO A 1 203 ? 25.239 20.122 -22.284 1.00 71.00 203 PRO A CA 1
ATOM 1599 C C . PRO A 1 203 ? 26.134 20.455 -23.485 1.00 71.00 203 PRO A C 1
ATOM 1601 O O . PRO A 1 203 ? 26.876 19.597 -23.953 1.00 71.00 203 PRO A O 1
ATOM 1604 N N . PHE A 1 204 ? 26.119 21.706 -23.960 1.00 67.50 204 PHE A N 1
ATOM 1605 C CA . PHE A 1 204 ? 26.876 22.126 -25.154 1.00 67.50 204 PHE A CA 1
ATOM 1606 C C . PHE A 1 204 ? 28.382 21.830 -25.056 1.00 67.50 204 PHE A C 1
ATOM 1608 O O . PHE A 1 204 ? 28.980 21.363 -26.019 1.00 67.50 204 PHE A O 1
ATOM 1615 N N . TRP A 1 205 ? 28.980 22.016 -23.875 1.00 67.81 205 TRP A N 1
ATOM 1616 C CA . TRP A 1 205 ? 30.402 21.742 -23.633 1.00 67.81 205 TRP A CA 1
ATOM 1617 C C . TRP A 1 205 ? 30.773 20.255 -23.768 1.00 67.81 205 TRP A C 1
ATOM 1619 O O . TRP A 1 205 ? 31.918 19.947 -24.082 1.00 67.81 205 TRP A O 1
ATOM 1629 N N . ALA A 1 206 ? 29.816 19.337 -23.583 1.00 65.25 206 ALA A N 1
ATOM 1630 C CA . ALA A 1 206 ? 30.016 17.894 -23.728 1.00 65.25 206 ALA A CA 1
ATOM 1631 C C . ALA A 1 206 ? 29.867 17.411 -25.187 1.00 65.25 206 ALA A C 1
ATOM 1633 O O . ALA A 1 206 ? 30.168 16.260 -25.494 1.00 65.25 206 ALA A O 1
ATOM 1634 N N . ARG A 1 207 ? 29.426 18.283 -26.106 1.00 66.69 207 ARG A N 1
ATOM 1635 C CA . ARG A 1 207 ? 29.208 17.988 -27.536 1.00 66.69 207 ARG A CA 1
ATOM 1636 C C . ARG A 1 207 ? 30.442 18.317 -28.388 1.00 66.69 207 ARG A C 1
ATOM 1638 O O . ARG A 1 207 ? 30.322 18.934 -29.443 1.00 66.69 207 ARG A O 1
ATOM 1645 N N . ASN A 1 208 ? 31.642 17.969 -27.920 1.00 64.88 208 ASN A N 1
ATOM 1646 C CA . ASN A 1 208 ? 32.892 18.246 -28.634 1.00 64.88 208 ASN A CA 1
ATOM 1647 C C . ASN A 1 208 ? 33.848 17.045 -28.568 1.00 64.88 208 ASN A C 1
ATOM 1649 O O . ASN A 1 208 ? 34.035 16.442 -27.512 1.00 64.88 208 ASN A O 1
ATOM 1653 N N . LYS A 1 209 ? 34.510 16.755 -29.694 1.00 58.91 209 LYS A N 1
ATOM 1654 C CA . LYS A 1 209 ? 35.549 15.728 -29.851 1.00 58.91 209 LYS A CA 1
ATOM 1655 C C . LYS A 1 209 ? 36.656 15.829 -28.789 1.00 58.91 209 LYS A C 1
ATOM 1657 O O . LYS A 1 209 ? 37.165 14.808 -28.340 1.00 58.91 209 LYS A O 1
ATOM 1662 N N . GLN A 1 210 ? 36.997 17.037 -28.333 1.00 54.81 210 GLN A N 1
ATOM 1663 C CA . GLN A 1 210 ? 38.046 17.258 -27.323 1.00 54.81 210 GLN A CA 1
ATOM 1664 C C . GLN A 1 210 ? 37.747 16.612 -25.955 1.00 54.81 210 GLN A C 1
ATOM 1666 O O . GLN A 1 210 ? 38.682 16.193 -25.273 1.00 54.81 210 GLN A O 1
ATOM 1671 N N . VAL A 1 211 ? 36.471 16.453 -25.577 1.00 55.12 211 VAL A N 1
ATOM 1672 C CA . VAL A 1 211 ? 36.068 15.791 -24.316 1.00 55.12 211 VAL A CA 1
ATOM 1673 C C . VAL A 1 211 ? 36.400 14.293 -24.335 1.00 55.12 211 VAL A C 1
ATOM 1675 O O . VAL A 1 211 ? 36.738 13.715 -23.303 1.00 55.12 211 VAL A O 1
ATOM 1678 N N . PHE A 1 212 ? 36.384 13.672 -25.517 1.00 52.72 212 PHE A N 1
ATOM 1679 C CA . PHE A 1 212 ? 36.762 12.268 -25.699 1.00 52.72 212 PHE A CA 1
ATOM 1680 C C . PHE A 1 212 ? 38.283 12.063 -25.650 1.00 52.72 212 PHE A C 1
ATOM 1682 O O . PHE A 1 212 ? 38.754 11.058 -25.127 1.00 52.72 212 PHE A O 1
ATOM 1689 N N . ILE A 1 213 ? 39.059 13.029 -26.156 1.00 43.97 213 ILE A N 1
ATOM 1690 C CA . ILE A 1 213 ? 40.517 12.908 -26.335 1.00 43.97 213 ILE A CA 1
ATOM 1691 C C . ILE A 1 213 ? 41.286 13.105 -25.014 1.00 43.97 213 ILE A C 1
ATOM 1693 O O . ILE A 1 213 ? 42.289 12.434 -24.788 1.00 43.97 213 ILE A O 1
ATOM 1697 N N . HIS A 1 214 ? 40.819 13.975 -24.111 1.00 45.06 214 HIS A N 1
ATOM 1698 C CA . HIS A 1 214 ? 41.515 14.281 -22.849 1.00 45.06 214 HIS A CA 1
ATOM 1699 C C . HIS A 1 214 ? 41.177 13.354 -21.665 1.00 45.06 214 HIS A C 1
ATOM 1701 O O . HIS A 1 214 ? 41.507 13.667 -20.525 1.00 45.06 214 HIS A O 1
ATOM 1707 N N . GLY A 1 215 ? 40.585 12.183 -21.917 1.00 44.25 215 GLY A N 1
ATOM 1708 C CA . GLY A 1 215 ? 40.485 11.139 -20.893 1.00 44.25 215 GLY A CA 1
ATOM 1709 C C . GLY A 1 215 ? 39.299 11.262 -19.935 1.00 44.25 215 GLY A C 1
ATOM 1710 O O . GLY A 1 215 ? 39.440 10.970 -18.753 1.00 44.25 215 GLY A O 1
ATOM 1711 N N . VAL A 1 216 ? 38.110 11.603 -20.440 1.00 46.53 216 VAL A N 1
ATOM 1712 C CA . VAL A 1 216 ? 36.849 11.237 -19.756 1.00 46.53 216 VAL A CA 1
ATOM 1713 C C . VAL A 1 216 ? 36.254 9.936 -20.329 1.00 46.53 216 VAL A C 1
ATOM 1715 O O . VAL A 1 216 ? 35.408 9.310 -19.696 1.00 46.53 216 VAL A O 1
ATOM 1718 N N . ALA A 1 217 ? 36.738 9.457 -21.480 1.00 48.06 217 ALA A N 1
ATOM 1719 C CA . ALA A 1 217 ? 36.254 8.232 -22.120 1.00 48.06 217 ALA A CA 1
ATOM 1720 C C . ALA A 1 217 ? 37.347 7.575 -22.984 1.00 48.06 217 ALA A C 1
ATOM 1722 O O . ALA A 1 217 ? 37.495 7.921 -24.154 1.00 48.06 217 ALA A O 1
ATOM 1723 N N . PRO A 1 218 ? 38.145 6.645 -22.425 1.00 38.22 218 PRO A N 1
ATOM 1724 C CA . PRO A 1 218 ? 38.204 5.343 -23.104 1.00 38.22 218 PRO A CA 1
ATOM 1725 C C . PRO A 1 218 ? 38.258 4.109 -22.181 1.00 38.22 218 PRO A C 1
ATOM 1727 O O . PRO A 1 218 ? 38.351 2.995 -22.686 1.00 38.22 218 PRO A O 1
ATOM 1730 N N . SER A 1 219 ? 38.185 4.249 -20.853 1.00 40.28 219 SER A N 1
ATOM 1731 C CA . SER A 1 219 ? 38.272 3.083 -19.946 1.00 40.28 219 SER A CA 1
ATOM 1732 C C . SER A 1 219 ? 37.458 3.175 -18.654 1.00 40.28 219 SER A C 1
ATOM 1734 O O . SER A 1 219 ? 37.592 2.314 -17.784 1.00 40.28 219 SER A O 1
ATOM 1736 N N . LEU A 1 220 ? 36.595 4.181 -18.505 1.00 40.09 220 LEU A N 1
ATOM 1737 C CA . LEU A 1 220 ? 35.760 4.300 -17.313 1.00 40.09 220 LEU A CA 1
ATOM 1738 C C . LEU A 1 220 ? 34.385 3.673 -17.566 1.00 40.09 220 LEU A C 1
ATOM 1740 O O . LEU A 1 220 ? 33.753 3.995 -18.574 1.00 40.09 220 LEU A O 1
ATOM 1744 N N . PRO A 1 221 ? 33.893 2.788 -16.680 1.00 41.59 221 PRO A N 1
ATOM 1745 C CA . PRO A 1 221 ? 32.572 2.206 -16.851 1.00 41.59 221 PRO A CA 1
ATOM 1746 C C . PRO A 1 221 ? 31.513 3.318 -16.795 1.00 41.59 221 PRO A C 1
ATOM 1748 O O . PRO A 1 221 ? 31.676 4.288 -16.052 1.00 41.59 221 PRO A O 1
ATOM 1751 N N . ASN A 1 222 ? 30.421 3.166 -17.555 1.00 45.94 222 ASN A N 1
ATOM 1752 C CA . ASN A 1 222 ? 29.367 4.169 -17.809 1.00 45.94 222 ASN A CA 1
ATOM 1753 C C . ASN A 1 222 ? 28.806 4.936 -16.582 1.00 45.94 222 ASN A C 1
ATOM 1755 O O . ASN A 1 222 ? 28.058 5.891 -16.761 1.00 45.94 222 ASN A O 1
ATOM 1759 N N . TRP A 1 223 ? 29.120 4.555 -15.340 1.00 45.28 223 TRP A N 1
ATOM 1760 C CA . TRP A 1 223 ? 28.716 5.271 -14.124 1.00 45.28 223 TRP A CA 1
ATOM 1761 C C . TRP A 1 223 ? 29.530 6.547 -13.836 1.00 45.28 223 TRP A C 1
ATOM 1763 O O . TRP A 1 223 ? 29.034 7.430 -13.140 1.00 45.28 223 TRP A O 1
ATOM 1773 N N . LEU A 1 224 ? 30.746 6.699 -14.378 1.00 38.94 224 LEU A N 1
ATOM 1774 C CA . LEU A 1 224 ? 31.584 7.888 -14.129 1.00 38.94 224 LEU A CA 1
ATOM 1775 C C . LEU A 1 224 ? 31.191 9.105 -14.981 1.00 38.94 224 LEU A C 1
ATOM 1777 O O . LEU A 1 224 ? 31.351 10.242 -14.539 1.00 38.94 224 LEU A O 1
ATOM 1781 N N . ILE A 1 225 ? 30.578 8.877 -16.144 1.00 47.56 225 ILE A N 1
ATOM 1782 C CA . ILE A 1 225 ? 30.061 9.938 -17.024 1.00 47.56 225 ILE A CA 1
ATOM 1783 C C . ILE A 1 225 ? 28.896 10.686 -16.346 1.00 47.56 225 ILE A C 1
ATOM 1785 O O . ILE A 1 225 ? 28.784 11.907 -16.449 1.00 47.56 225 ILE A O 1
ATOM 1789 N N . LEU A 1 226 ? 28.082 9.986 -15.550 1.00 40.72 226 LEU A N 1
ATOM 1790 C CA . LEU A 1 226 ? 26.985 10.588 -14.782 1.00 40.72 226 LEU A CA 1
ATOM 1791 C C . LEU A 1 226 ? 27.470 11.548 -13.694 1.00 40.72 226 LEU A C 1
ATOM 1793 O O . LEU A 1 226 ? 26.823 12.563 -13.445 1.00 40.72 226 LEU A O 1
ATOM 1797 N N . ARG A 1 227 ? 28.620 11.266 -13.073 1.00 40.56 227 ARG A N 1
ATOM 1798 C CA . ARG A 1 227 ? 29.189 12.110 -12.011 1.00 40.56 227 ARG A CA 1
ATOM 1799 C C . ARG A 1 227 ? 29.540 13.510 -12.518 1.00 40.56 227 ARG A C 1
ATOM 1801 O O . ARG A 1 227 ? 29.306 14.491 -11.821 1.00 40.56 227 ARG A O 1
ATOM 1808 N N . TYR A 1 228 ? 30.028 13.598 -13.754 1.00 38.22 228 TYR A N 1
ATOM 1809 C CA . TYR A 1 228 ? 30.373 14.865 -14.399 1.00 38.22 228 TYR A CA 1
ATOM 1810 C C . TYR A 1 228 ? 29.156 15.618 -14.952 1.00 38.22 228 TYR A C 1
ATOM 1812 O O . TYR A 1 228 ? 29.152 16.846 -14.970 1.00 38.22 228 TYR A O 1
ATOM 1820 N N . ILE A 1 229 ? 28.113 14.903 -15.384 1.00 43.53 229 ILE A N 1
ATOM 1821 C CA . ILE A 1 229 ? 26.903 15.518 -15.952 1.00 43.53 229 ILE A CA 1
ATOM 1822 C C . ILE A 1 229 ? 25.960 16.052 -14.859 1.00 43.53 229 ILE A C 1
ATOM 1824 O O . ILE A 1 229 ? 25.306 17.070 -15.076 1.00 43.53 229 ILE A O 1
ATOM 1828 N N . PHE A 1 230 ? 25.900 15.414 -13.683 1.00 40.16 230 PHE A N 1
ATOM 1829 C CA . PHE A 1 230 ? 24.958 15.778 -12.613 1.00 40.16 230 PHE A CA 1
ATOM 1830 C C . PHE A 1 230 ? 25.532 16.656 -11.491 1.00 40.16 230 PHE A C 1
ATOM 1832 O O . PHE A 1 230 ? 24.784 17.015 -10.586 1.00 40.16 230 PHE A O 1
ATOM 1839 N N . GLY A 1 231 ? 26.816 17.032 -11.533 1.00 36.47 231 GLY A N 1
ATOM 1840 C CA . GLY A 1 231 ? 27.399 17.957 -10.549 1.00 36.47 231 GLY A CA 1
ATOM 1841 C C . GLY A 1 231 ? 27.272 17.482 -9.095 1.00 36.47 231 GLY A C 1
ATOM 1842 O O . GLY A 1 231 ? 27.104 18.298 -8.194 1.00 36.47 231 GLY A O 1
ATOM 1843 N N . LEU A 1 232 ? 27.310 16.168 -8.866 1.00 38.19 232 LEU A N 1
ATOM 1844 C CA . LEU A 1 232 ? 27.317 15.592 -7.523 1.00 38.19 232 LEU A CA 1
ATOM 1845 C C . LEU A 1 232 ? 28.769 15.528 -7.037 1.00 38.19 232 LEU A C 1
ATOM 1847 O O . LEU A 1 232 ? 29.518 14.638 -7.450 1.00 38.19 232 LEU A O 1
ATOM 1851 N N . THR A 1 233 ? 29.148 16.506 -6.211 1.00 40.75 233 THR A N 1
ATOM 1852 C CA . THR A 1 233 ? 30.376 16.499 -5.395 1.00 40.75 233 THR A CA 1
ATOM 1853 C C . THR A 1 233 ? 30.350 15.368 -4.382 1.00 40.75 233 THR A C 1
ATOM 1855 O O . THR A 1 233 ? 29.306 15.245 -3.701 1.00 40.75 233 THR A O 1
#

pLDDT: mean 83.57, std 18.52, range [36.47, 98.19]